Protein AF-A0A060Z233-F1 (afdb_monomer_lite)

Radius of gyration: 31.0 Å; chains: 1; bounding box: 79×37×88 Å

pLDDT: mean 82.6, std 14.32, range [40.59, 97.25]

Secondary structure (DSSP, 8-state):
-HHHHT-HHHHHHHHHHHHHHHHTT-GGGGGGGGHHHHHHSHHHHHHHHHHHHHHHHHT--GGGGGGGG--S-S-HHHHHHIIIIITTSTT-GGGGSPP-TT-TTHHHHHHHHHHHIIIIIIHHHHHHHHHHHHHHHHHHHHHHHHHHHHHHB-TTT--BHHHHTTSTTHHHHIIIIIS-HHHHHHHHHHHHHS-GGG--HHHHHHHHHHHTT--TTS--S--HHHHTHHHH-

Organism: Oncorhynchus mykiss (NCBI:txid8022)

Foldseek 3Di:
DVVLCPDPVSVVVVVVVVLVVVCVVPVVSVVVCVCVVCVVDPVSVLLVVLLVVCVVVVVVPCVVVVVVPDDPDDDVVVVCCQVPVQQPPLQGPCVVDPQLPPPPCSVVVVVVSVCRRVPPHVVVVVVSVVSSVVSVVVVVVVVVVVVCQVQAAAPQARDGPVVQVVDPCRVVCCDVPPVDPVVVVVLVVVLVPDDQVPADPVSVVVVVCVVVVHDVPTHYNDDPCRVCVVPPD

Structure (mmCIF, N/CA/C/O backbone):
data_AF-A0A060Z233-F1
#
_entry.id   AF-A0A060Z233-F1
#
loop_
_atom_site.group_PDB
_atom_site.id
_atom_site.type_symbol
_atom_site.label_atom_id
_atom_site.label_alt_id
_atom_site.label_comp_id
_atom_site.label_asym_id
_atom_site.label_entity_id
_atom_site.label_seq_id
_atom_site.pdbx_PDB_ins_code
_atom_site.Cartn_x
_atom_site.Cartn_y
_atom_site.Cartn_z
_atom_site.occupancy
_atom_site.B_iso_or_equiv
_atom_site.auth_seq_id
_atom_site.auth_comp_id
_atom_site.auth_asym_id
_atom_site.auth_atom_id
_atom_site.pdbx_PDB_model_num
ATOM 1 N N . MET A 1 1 ? 18.379 -14.281 21.264 1.00 66.62 1 MET A N 1
ATOM 2 C CA . MET A 1 1 ? 19.401 -14.039 20.217 1.00 66.62 1 MET A CA 1
ATOM 3 C C . MET A 1 1 ? 18.916 -14.412 18.820 1.00 66.62 1 MET A C 1
ATOM 5 O O . MET A 1 1 ? 18.980 -13.547 17.963 1.00 66.62 1 MET A O 1
ATOM 9 N N . GLY A 1 2 ? 18.375 -15.618 18.584 1.00 81.88 2 GLY A N 1
ATOM 10 C CA . GLY A 1 2 ? 17.893 -16.023 17.248 1.00 81.88 2 GLY A CA 1
ATOM 11 C C . GLY A 1 2 ? 16.847 -15.086 16.623 1.00 81.88 2 GLY A C 1
ATOM 12 O O . GLY A 1 2 ? 17.031 -14.666 15.493 1.00 81.88 2 GLY A O 1
ATOM 13 N N . VAL A 1 3 ? 15.825 -14.673 17.387 1.00 83.31 3 VAL A N 1
ATOM 14 C CA . VAL A 1 3 ? 14.755 -13.767 16.905 1.00 83.31 3 VAL A CA 1
ATOM 15 C C . VAL A 1 3 ? 15.283 -12.392 16.474 1.00 83.31 3 VAL A C 1
ATOM 17 O O . VAL A 1 3 ? 14.819 -11.827 15.492 1.00 83.31 3 VAL A O 1
ATOM 20 N N . VAL A 1 4 ? 16.288 -11.867 17.180 1.00 86.50 4 VAL A N 1
ATOM 21 C CA . VAL A 1 4 ? 16.882 -10.556 16.871 1.00 86.50 4 VAL A CA 1
ATOM 22 C C . VAL A 1 4 ? 17.733 -10.641 15.600 1.00 86.50 4 VAL A C 1
ATOM 24 O O . VAL A 1 4 ? 17.691 -9.746 14.770 1.00 86.50 4 VAL A O 1
ATOM 27 N N . LEU A 1 5 ? 18.449 -11.753 15.400 1.00 82.69 5 LEU A N 1
ATOM 28 C CA . LEU A 1 5 ? 19.268 -11.985 14.203 1.00 82.69 5 LEU A CA 1
ATOM 29 C C . LEU A 1 5 ? 18.450 -12.292 12.940 1.00 82.69 5 LEU A C 1
ATOM 31 O O . LEU A 1 5 ? 19.004 -12.260 11.847 1.00 82.69 5 LEU A O 1
ATOM 35 N N . THR A 1 6 ? 17.156 -12.582 13.070 1.00 87.81 6 THR A N 1
ATOM 36 C CA . THR A 1 6 ? 16.233 -12.733 11.935 1.00 87.81 6 THR A CA 1
ATOM 37 C C . THR A 1 6 ? 15.462 -11.455 11.605 1.00 87.81 6 THR A C 1
ATOM 39 O O . THR A 1 6 ? 14.736 -11.432 10.615 1.00 87.81 6 THR A O 1
ATOM 42 N N . ASP A 1 7 ? 15.586 -10.400 12.416 1.00 91.19 7 ASP A N 1
ATOM 43 C CA . ASP A 1 7 ? 14.905 -9.133 12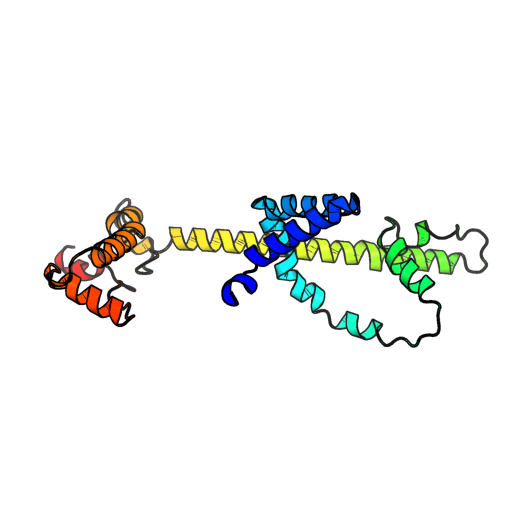.163 1.00 91.19 7 ASP A CA 1
ATOM 44 C C . ASP A 1 7 ? 15.621 -8.335 11.063 1.00 91.19 7 ASP A C 1
ATOM 46 O O . ASP A 1 7 ? 16.811 -8.032 11.157 1.00 91.19 7 ASP A O 1
ATOM 50 N N . ASN A 1 8 ? 14.886 -7.972 10.010 1.00 85.06 8 ASN A N 1
ATOM 51 C CA . ASN A 1 8 ? 15.446 -7.268 8.854 1.00 85.06 8 ASN A CA 1
ATOM 52 C C . ASN A 1 8 ? 15.994 -5.880 9.213 1.00 85.06 8 ASN A C 1
ATOM 54 O O . ASN A 1 8 ? 16.977 -5.441 8.616 1.00 85.06 8 ASN A O 1
ATOM 58 N N . SER A 1 9 ? 15.390 -5.194 10.188 1.00 86.56 9 SER A N 1
ATOM 59 C CA . SER A 1 9 ? 15.847 -3.871 10.627 1.00 86.56 9 SER A CA 1
ATOM 60 C C . SER A 1 9 ? 17.154 -3.999 11.402 1.00 86.56 9 SER A C 1
ATOM 62 O O . SER A 1 9 ? 18.094 -3.238 11.182 1.00 86.56 9 SER A O 1
ATOM 64 N N . PHE A 1 10 ? 17.252 -5.010 12.263 1.00 89.31 10 PHE A N 1
ATOM 65 C CA . PHE A 1 10 ? 18.479 -5.315 12.986 1.00 89.31 10 PHE A CA 1
ATOM 66 C C . PHE A 1 10 ? 19.614 -5.749 12.051 1.00 89.31 10 PHE A C 1
ATOM 68 O O . PHE A 1 10 ? 20.739 -5.269 12.182 1.00 89.31 10 PHE A O 1
ATOM 75 N N . LEU A 1 11 ? 19.325 -6.599 11.061 1.00 87.31 11 LEU A N 1
ATOM 76 C CA . LEU A 1 11 ? 20.294 -6.993 10.034 1.00 87.31 11 LEU A CA 1
ATOM 77 C C . LEU A 1 11 ? 20.768 -5.799 9.198 1.00 87.31 11 LEU A C 1
ATOM 79 O O . LEU A 1 11 ? 21.961 -5.695 8.910 1.00 87.31 11 LEU A O 1
ATOM 83 N N . TYR A 1 12 ? 19.867 -4.874 8.857 1.00 87.88 12 TYR A N 1
ATOM 84 C CA . TYR A 1 12 ? 20.222 -3.624 8.189 1.00 87.88 12 TYR A CA 1
ATOM 85 C C . TYR A 1 12 ? 21.177 -2.771 9.035 1.00 87.88 12 TYR A C 1
ATOM 87 O O . TYR A 1 12 ? 22.180 -2.281 8.522 1.00 87.88 12 TYR A O 1
ATOM 95 N N . LEU A 1 13 ? 20.924 -2.650 10.341 1.00 88.81 13 LEU A N 1
ATOM 96 C CA . LEU A 1 13 ? 21.799 -1.919 11.263 1.00 88.81 13 LEU A CA 1
ATOM 97 C C . LEU A 1 13 ? 23.171 -2.590 11.426 1.00 88.81 13 LEU A C 1
ATOM 99 O O . LEU A 1 13 ? 24.187 -1.897 11.451 1.00 88.81 13 LEU A O 1
ATOM 103 N N . ILE A 1 14 ? 23.228 -3.925 11.483 1.00 91.00 14 ILE A N 1
ATOM 104 C CA . ILE A 1 14 ? 24.498 -4.670 11.484 1.00 91.00 14 ILE A CA 1
ATOM 105 C C . ILE A 1 14 ? 25.272 -4.400 10.196 1.00 91.00 14 ILE A C 1
ATOM 107 O O . ILE A 1 14 ? 26.474 -4.131 10.241 1.00 91.00 14 ILE A O 1
ATOM 111 N N . TRP A 1 15 ? 24.597 -4.464 9.049 1.00 90.19 15 TRP A N 1
ATOM 112 C CA . TRP A 1 15 ? 25.196 -4.162 7.754 1.00 90.19 15 TRP A CA 1
ATOM 113 C C . TRP A 1 15 ? 25.745 -2.732 7.712 1.00 90.19 15 TRP A C 1
ATOM 115 O O . TRP A 1 15 ? 26.904 -2.534 7.352 1.00 90.19 15 TRP A O 1
ATOM 125 N N . TYR A 1 16 ? 24.953 -1.754 8.154 1.00 89.12 16 TYR A N 1
ATOM 126 C CA . TYR A 1 16 ? 25.339 -0.346 8.233 1.00 89.12 16 TYR A CA 1
ATOM 127 C C . TYR A 1 16 ? 26.582 -0.152 9.116 1.00 89.12 16 TYR A C 1
ATOM 129 O O . TYR A 1 16 ? 27.566 0.455 8.694 1.00 89.12 16 TYR A O 1
ATOM 137 N N . ALA A 1 17 ? 26.594 -0.747 10.313 1.00 91.19 17 ALA A N 1
ATOM 138 C CA . ALA A 1 17 ? 27.744 -0.699 11.214 1.00 91.19 17 ALA A CA 1
ATOM 139 C C . ALA A 1 17 ? 28.988 -1.363 10.600 1.00 91.19 17 ALA A C 1
ATOM 141 O O . ALA A 1 17 ? 30.099 -0.847 10.718 1.00 91.19 17 ALA A O 1
ATOM 142 N N . THR A 1 18 ? 28.805 -2.477 9.889 1.00 91.00 18 THR A N 1
ATOM 143 C CA . THR A 1 18 ? 29.894 -3.182 9.201 1.00 91.00 18 THR A CA 1
ATOM 144 C C . THR A 1 18 ? 30.489 -2.323 8.082 1.00 91.00 18 THR A C 1
ATOM 146 O O . THR A 1 18 ? 31.709 -2.191 8.001 1.00 91.00 18 THR A O 1
ATOM 149 N N . MET A 1 19 ? 29.654 -1.679 7.258 1.00 87.94 19 MET A N 1
ATOM 150 C CA . MET A 1 19 ? 30.096 -0.755 6.203 1.00 87.94 19 MET A CA 1
ATOM 151 C C . MET A 1 19 ? 30.818 0.474 6.772 1.00 87.94 19 MET A C 1
ATOM 153 O O . MET A 1 19 ? 31.798 0.930 6.186 1.00 87.94 19 MET A O 1
ATOM 157 N N . SER A 1 20 ? 30.402 0.973 7.939 1.00 90.81 20 SER A N 1
ATOM 158 C CA . SER A 1 20 ? 31.082 2.067 8.647 1.00 90.81 20 SER A CA 1
ATOM 159 C C . SER A 1 20 ? 32.473 1.666 9.153 1.00 90.81 20 SER A C 1
ATOM 161 O O . SER A 1 20 ? 33.432 2.417 8.978 1.00 90.81 20 SER A O 1
ATOM 163 N N . ILE A 1 21 ? 32.618 0.464 9.727 1.00 92.88 21 ILE A N 1
ATOM 164 C CA . ILE A 1 21 ? 33.921 -0.065 10.171 1.00 92.88 21 ILE A CA 1
ATOM 165 C C . ILE A 1 21 ? 34.841 -0.302 8.966 1.00 92.88 21 ILE A C 1
ATOM 167 O O . ILE A 1 21 ? 36.014 0.064 8.999 1.00 92.88 21 ILE A O 1
ATOM 171 N N . LEU A 1 22 ? 34.313 -0.861 7.874 1.00 88.88 22 LEU A N 1
ATOM 172 C CA . LEU A 1 22 ? 35.061 -1.058 6.629 1.00 88.88 22 LEU A CA 1
ATOM 173 C C . LEU A 1 22 ? 35.447 0.267 5.951 1.00 88.88 22 LEU A C 1
ATOM 175 O O . LEU A 1 22 ? 36.491 0.333 5.301 1.00 88.88 22 LEU A O 1
ATOM 179 N N . GLY A 1 23 ? 34.675 1.334 6.175 1.00 88.75 23 GLY A N 1
ATOM 180 C CA . GLY A 1 23 ? 34.987 2.702 5.758 1.00 88.75 23 GLY A CA 1
ATOM 181 C C . GLY A 1 23 ? 36.337 3.206 6.267 1.00 88.75 23 GLY A C 1
ATOM 182 O O . GLY A 1 23 ? 37.045 3.897 5.538 1.00 88.75 23 GLY A O 1
ATOM 183 N N . HIS A 1 24 ? 36.757 2.786 7.465 1.00 88.56 24 HIS A N 1
ATOM 184 C CA . HIS A 1 24 ? 38.083 3.125 7.993 1.00 88.56 24 HIS A CA 1
ATOM 185 C C . HIS A 1 24 ? 39.237 2.480 7.212 1.00 88.56 24 HIS A C 1
ATOM 187 O O . HIS A 1 24 ? 40.337 3.029 7.198 1.00 88.56 24 HIS A O 1
ATOM 193 N N . TYR A 1 25 ? 39.002 1.338 6.560 1.00 88.75 25 TYR A N 1
ATOM 194 C CA . TYR A 1 25 ? 39.996 0.679 5.708 1.00 88.75 25 TYR A CA 1
ATOM 195 C C . TYR A 1 25 ? 39.971 1.220 4.276 1.00 88.75 25 TYR A C 1
ATOM 197 O O . TYR A 1 25 ? 41.015 1.305 3.631 1.00 88.75 25 TYR A O 1
ATOM 205 N N . ASN A 1 26 ? 38.791 1.585 3.767 1.00 80.94 26 ASN A N 1
ATOM 206 C CA . ASN A 1 26 ? 38.638 2.214 2.462 1.00 80.94 26 ASN A CA 1
ATOM 207 C C . ASN A 1 26 ? 37.452 3.184 2.457 1.00 80.94 26 ASN A C 1
ATOM 209 O O . ASN A 1 26 ? 36.296 2.778 2.599 1.00 80.94 26 ASN A O 1
ATOM 213 N N . ASN A 1 27 ? 37.748 4.456 2.179 1.00 80.38 27 ASN A N 1
ATOM 214 C CA . ASN A 1 27 ? 36.768 5.539 2.144 1.00 80.38 27 ASN A CA 1
ATOM 215 C C . ASN A 1 27 ? 35.596 5.285 1.176 1.00 80.38 27 ASN A C 1
ATOM 217 O O . ASN A 1 27 ? 34.522 5.852 1.363 1.00 80.38 27 ASN A O 1
ATOM 221 N N . PHE A 1 28 ? 35.760 4.420 0.167 1.00 80.50 28 PHE A N 1
ATOM 222 C CA . PHE A 1 28 ? 34.685 4.033 -0.751 1.00 80.50 28 PHE A CA 1
ATOM 223 C C . PHE A 1 28 ? 33.474 3.416 -0.030 1.00 80.50 28 PHE A C 1
ATOM 225 O O . PHE A 1 28 ? 32.337 3.667 -0.424 1.00 80.50 28 PHE A O 1
ATOM 232 N N . PHE A 1 29 ? 33.678 2.672 1.064 1.00 81.44 29 PHE A N 1
ATOM 233 C CA . PHE A 1 29 ? 32.570 2.063 1.811 1.00 81.44 29 PHE A CA 1
ATOM 234 C C . PHE A 1 29 ? 31.690 3.093 2.529 1.00 81.44 29 PHE A C 1
ATOM 236 O O . PHE A 1 29 ? 30.529 2.802 2.816 1.00 81.44 29 PHE A O 1
ATOM 243 N N . PHE A 1 30 ? 32.164 4.330 2.734 1.00 79.69 30 PHE A N 1
ATOM 244 C CA . PHE A 1 30 ? 31.295 5.396 3.232 1.00 79.69 30 PHE A CA 1
ATOM 245 C C . PHE A 1 30 ? 30.194 5.768 2.231 1.00 79.69 30 PHE A C 1
ATOM 247 O O . PHE A 1 30 ? 29.089 6.089 2.664 1.00 79.69 30 PHE A O 1
ATOM 254 N N . ALA A 1 31 ? 30.433 5.628 0.921 1.00 80.12 31 ALA A N 1
ATOM 255 C CA . ALA A 1 31 ? 29.431 5.910 -0.108 1.00 80.12 31 ALA A CA 1
ATOM 256 C C . ALA A 1 31 ? 28.223 4.955 -0.052 1.00 80.12 31 ALA A C 1
ATOM 258 O O . ALA A 1 31 ? 27.127 5.343 -0.449 1.00 80.12 31 ALA A O 1
ATOM 259 N N . ALA A 1 32 ? 28.380 3.741 0.492 1.00 79.75 32 ALA A N 1
ATOM 260 C CA . ALA A 1 32 ? 27.275 2.791 0.651 1.00 79.75 32 ALA A CA 1
ATOM 261 C C . ALA A 1 32 ? 26.173 3.306 1.598 1.00 79.75 32 ALA A C 1
ATOM 263 O O . ALA A 1 32 ? 25.004 2.976 1.409 1.00 79.75 32 ALA A O 1
ATOM 264 N N . HIS A 1 33 ? 26.514 4.167 2.564 1.00 82.81 33 HIS A N 1
ATOM 265 C CA . HIS A 1 33 ? 25.540 4.766 3.484 1.00 82.81 33 HIS A CA 1
ATOM 266 C C . HIS A 1 33 ? 24.613 5.772 2.784 1.00 82.81 33 HIS A C 1
ATOM 268 O O . HIS A 1 33 ? 23.534 6.057 3.286 1.00 82.81 33 HIS A O 1
ATOM 274 N N . LEU A 1 34 ? 24.965 6.264 1.588 1.00 77.06 34 LEU A N 1
ATOM 275 C CA . LEU A 1 34 ? 24.077 7.129 0.800 1.00 77.06 34 LEU A CA 1
ATOM 276 C C . LEU A 1 34 ? 22.809 6.395 0.334 1.00 77.06 34 LEU A C 1
ATOM 278 O O . LEU A 1 34 ? 21.793 7.039 0.090 1.00 77.06 34 LEU A O 1
ATOM 282 N N . LEU A 1 35 ? 22.827 5.057 0.265 1.00 75.44 35 LEU A N 1
ATOM 283 C CA . LEU A 1 35 ? 21.631 4.250 -0.009 1.00 75.44 35 LEU A CA 1
ATOM 284 C C . LEU A 1 35 ? 20.591 4.339 1.122 1.00 75.44 35 LEU A C 1
ATOM 286 O O . LEU A 1 35 ? 19.411 4.099 0.879 1.00 75.44 35 LEU A O 1
ATOM 290 N N . ASP A 1 36 ? 20.993 4.749 2.328 1.00 77.00 36 ASP A N 1
ATOM 291 C CA . ASP A 1 36 ? 20.078 4.984 3.451 1.00 77.00 36 ASP A CA 1
ATOM 292 C C . ASP A 1 36 ? 19.130 6.158 3.172 1.00 77.00 36 ASP A C 1
ATOM 294 O O . ASP A 1 36 ? 17.956 6.119 3.533 1.00 77.00 36 ASP A O 1
ATOM 298 N N . ILE A 1 37 ? 19.586 7.155 2.402 1.00 69.81 37 ILE A N 1
ATOM 299 C CA . ILE A 1 37 ? 18.740 8.256 1.918 1.00 69.81 37 ILE A CA 1
ATOM 300 C C . ILE A 1 37 ? 17.570 7.690 1.096 1.00 69.81 37 ILE A C 1
ATOM 302 O O . ILE A 1 37 ? 16.442 8.166 1.214 1.00 69.81 37 ILE A O 1
ATOM 306 N N . ALA A 1 38 ? 17.791 6.622 0.322 1.00 67.00 38 ALA A N 1
ATOM 307 C CA . ALA A 1 38 ? 16.725 5.986 -0.448 1.00 67.00 38 ALA A CA 1
ATOM 308 C C . ALA A 1 38 ? 15.660 5.304 0.423 1.00 67.00 38 ALA A C 1
ATOM 310 O O . ALA A 1 38 ? 14.474 5.337 0.092 1.00 67.00 38 ALA A O 1
ATOM 311 N N . MET A 1 39 ? 16.066 4.736 1.559 1.00 68.06 39 MET A N 1
ATOM 312 C CA . MET A 1 39 ? 15.177 4.024 2.482 1.00 68.06 39 MET A CA 1
ATOM 313 C C . MET A 1 39 ? 14.535 4.945 3.534 1.00 68.06 39 MET A C 1
ATOM 315 O O . MET A 1 39 ? 13.447 4.636 4.036 1.00 68.06 39 MET A O 1
ATOM 319 N N . GLY A 1 40 ? 15.171 6.076 3.852 1.00 66.62 40 GLY A N 1
ATOM 320 C CA . GLY A 1 40 ? 14.731 7.047 4.856 1.00 66.62 40 GLY A CA 1
ATOM 321 C C . GLY A 1 40 ? 13.561 7.932 4.414 1.00 66.62 40 GLY A C 1
ATOM 322 O O . GLY A 1 40 ? 12.704 8.270 5.230 1.00 66.62 40 GLY A O 1
ATOM 323 N N . PHE A 1 41 ? 13.456 8.264 3.123 1.00 70.88 41 PHE A N 1
ATOM 324 C CA . PHE A 1 41 ? 12.354 9.086 2.611 1.00 70.88 41 PHE A CA 1
ATOM 325 C C . PHE A 1 41 ? 11.122 8.243 2.265 1.00 70.88 41 PHE A C 1
ATOM 327 O O . PHE A 1 41 ? 11.176 7.375 1.395 1.00 70.88 41 PHE A O 1
ATOM 334 N N . LYS A 1 42 ? 9.973 8.553 2.886 1.00 70.50 42 LYS A N 1
ATOM 335 C CA . LYS A 1 42 ? 8.692 7.855 2.649 1.00 70.50 42 LYS A CA 1
ATOM 336 C C . LYS A 1 42 ? 8.323 7.809 1.158 1.00 70.50 42 LYS A C 1
ATOM 338 O O . LYS A 1 42 ? 7.945 6.754 0.668 1.00 70.50 42 LYS A O 1
ATOM 343 N N . THR A 1 43 ? 8.508 8.913 0.430 1.00 65.81 43 THR A N 1
ATOM 344 C CA . THR A 1 43 ? 8.241 8.997 -1.018 1.00 65.81 43 THR A CA 1
ATOM 345 C C . THR A 1 43 ? 9.153 8.078 -1.832 1.00 65.81 43 THR A C 1
ATOM 347 O O . THR A 1 43 ? 8.683 7.353 -2.703 1.00 65.81 43 THR A O 1
ATOM 350 N N . LEU A 1 44 ? 10.455 8.067 -1.530 1.00 62.94 44 LEU A N 1
ATOM 351 C CA . LEU A 1 44 ? 11.443 7.266 -2.257 1.00 62.94 44 LEU A CA 1
ATOM 352 C C . LEU A 1 44 ? 11.307 5.769 -1.944 1.00 62.94 44 LEU A C 1
ATOM 354 O O . LEU A 1 44 ? 11.497 4.939 -2.827 1.00 62.94 44 LEU A O 1
ATOM 358 N N . ARG A 1 45 ? 10.853 5.427 -0.733 1.00 72.50 45 ARG A N 1
ATOM 359 C CA . ARG A 1 45 ? 10.475 4.061 -0.358 1.00 72.50 45 ARG A CA 1
ATOM 360 C C . ARG A 1 45 ? 9.287 3.548 -1.166 1.00 72.50 45 ARG A C 1
ATOM 362 O O . ARG A 1 45 ? 9.339 2.412 -1.615 1.00 72.50 45 ARG A O 1
ATOM 369 N N . THR A 1 46 ? 8.257 4.369 -1.382 1.00 67.88 46 THR A N 1
ATOM 370 C CA . THR A 1 46 ? 7.112 4.003 -2.235 1.00 67.88 46 THR A CA 1
ATOM 371 C C . THR A 1 46 ? 7.539 3.803 -3.693 1.00 67.88 46 THR A C 1
ATOM 373 O O . THR A 1 46 ? 7.079 2.880 -4.361 1.00 67.88 46 THR A O 1
ATOM 376 N N . ILE A 1 47 ? 8.468 4.636 -4.178 1.00 70.44 47 ILE A N 1
ATOM 377 C CA . ILE A 1 47 ? 9.083 4.483 -5.505 1.00 70.44 47 ILE A CA 1
ATOM 378 C C . ILE A 1 47 ? 9.868 3.174 -5.598 1.00 70.44 47 ILE A C 1
ATOM 380 O O . ILE A 1 47 ? 9.713 2.421 -6.550 1.00 70.44 47 ILE A O 1
ATOM 384 N N . LEU A 1 48 ? 10.689 2.860 -4.599 1.00 69.31 48 LEU A N 1
ATOM 385 C CA . LEU A 1 48 ? 11.454 1.620 -4.593 1.00 69.31 48 LEU A CA 1
ATOM 386 C C . LEU A 1 48 ? 10.537 0.395 -4.452 1.00 69.31 48 LEU A C 1
ATOM 388 O O . LEU A 1 48 ? 10.759 -0.614 -5.121 1.00 69.31 48 LEU A O 1
ATOM 392 N N . SER A 1 49 ? 9.478 0.485 -3.637 1.00 66.88 49 SER A N 1
ATOM 393 C CA . SER A 1 49 ? 8.525 -0.610 -3.453 1.00 66.88 49 SER A CA 1
ATOM 394 C C . SER A 1 49 ? 7.780 -0.938 -4.742 1.00 66.88 49 SER A C 1
ATOM 396 O O . SER A 1 49 ? 7.614 -2.120 -5.032 1.00 66.88 49 SER A O 1
ATOM 398 N N . SER A 1 50 ? 7.419 0.070 -5.547 1.00 65.56 50 SER A N 1
ATOM 399 C CA . SER A 1 50 ? 6.752 -0.128 -6.841 1.00 65.56 50 SER A CA 1
ATOM 400 C C . SER A 1 50 ? 7.629 -0.933 -7.812 1.00 65.56 50 SER A C 1
ATOM 402 O O . SER A 1 50 ? 7.188 -1.936 -8.374 1.00 65.56 50 SER A O 1
ATOM 404 N N . VAL A 1 51 ? 8.924 -0.602 -7.900 1.00 64.62 51 VAL A N 1
ATOM 405 C CA . VAL A 1 51 ? 9.896 -1.352 -8.716 1.00 64.62 51 VAL A CA 1
ATOM 406 C C . VAL A 1 51 ? 10.118 -2.769 -8.172 1.00 64.62 51 VAL A C 1
ATOM 408 O O . VAL A 1 51 ? 10.262 -3.718 -8.943 1.00 64.62 51 VAL A O 1
ATOM 411 N N . THR A 1 52 ? 10.127 -2.955 -6.848 1.00 68.38 52 THR A N 1
ATOM 412 C CA . THR A 1 52 ? 10.313 -4.290 -6.247 1.00 68.38 52 THR A CA 1
ATOM 413 C C . THR A 1 52 ? 9.074 -5.190 -6.321 1.00 68.38 52 THR A C 1
ATOM 415 O O . THR A 1 52 ? 9.244 -6.408 -6.397 1.00 68.38 52 THR A O 1
ATOM 418 N N . HIS A 1 53 ? 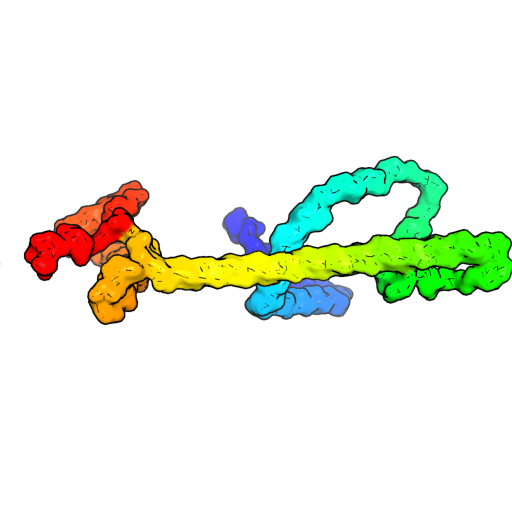7.859 -4.624 -6.357 1.00 62.72 53 HIS A N 1
ATOM 419 C CA . HIS A 1 53 ? 6.599 -5.362 -6.521 1.00 62.72 53 HIS A CA 1
ATOM 420 C C . HIS A 1 53 ? 6.566 -6.068 -7.885 1.00 62.72 53 HIS A C 1
ATOM 422 O O . HIS A 1 53 ? 6.436 -7.293 -7.958 1.00 62.72 53 HIS A O 1
ATOM 428 N N . ASN A 1 54 ? 6.882 -5.322 -8.950 1.00 55.16 54 ASN A N 1
ATOM 429 C CA . ASN A 1 54 ? 6.970 -5.844 -10.319 1.00 55.16 54 ASN A CA 1
ATOM 430 C C . ASN A 1 54 ? 8.323 -6.515 -10.626 1.00 55.16 54 ASN A C 1
ATOM 432 O O . ASN A 1 54 ? 8.471 -7.239 -11.613 1.00 55.16 54 ASN A O 1
ATOM 436 N N . GLY A 1 55 ? 9.315 -6.374 -9.741 1.00 52.41 55 GLY A N 1
ATOM 437 C CA . GLY A 1 55 ? 10.629 -7.010 -9.865 1.00 52.41 55 GLY A CA 1
ATOM 438 C C . GLY A 1 55 ? 10.573 -8.542 -9.953 1.00 52.41 55 GLY A C 1
ATOM 439 O O . GLY A 1 55 ? 11.457 -9.157 -10.553 1.00 52.41 55 GLY A O 1
ATOM 440 N N . LYS A 1 56 ? 9.520 -9.185 -9.421 1.00 53.16 56 LYS A N 1
ATOM 441 C CA . LYS A 1 56 ? 9.283 -10.630 -9.603 1.00 53.16 56 LYS A CA 1
ATOM 442 C C . LYS A 1 56 ? 8.825 -10.991 -11.022 1.00 53.16 56 LYS A C 1
ATOM 444 O O . LYS A 1 56 ? 9.216 -12.052 -11.496 1.00 53.16 56 LYS A O 1
ATOM 449 N N . GLN A 1 57 ? 8.082 -10.124 -11.716 1.00 48.22 57 GLN A N 1
ATOM 450 C CA . GLN A 1 57 ? 7.762 -10.280 -13.145 1.00 48.22 57 GLN A CA 1
ATOM 451 C C . GLN A 1 57 ? 8.987 -9.999 -14.024 1.00 48.22 57 GLN A C 1
ATOM 453 O O . GLN A 1 57 ? 9.272 -10.780 -14.929 1.00 48.22 57 GLN A O 1
ATOM 458 N N . ALA A 1 58 ? 9.791 -8.982 -13.691 1.00 46.16 58 ALA A N 1
ATOM 459 C CA . ALA A 1 58 ? 11.065 -8.718 -14.371 1.00 46.16 58 ALA A CA 1
ATOM 460 C C . ALA A 1 58 ? 12.070 -9.881 -14.215 1.00 46.16 58 ALA A C 1
ATOM 462 O O . ALA A 1 58 ? 12.816 -10.199 -15.139 1.00 46.16 58 ALA A O 1
ATOM 463 N N . ARG A 1 59 ? 12.053 -10.573 -13.065 1.00 45.91 59 ARG A N 1
ATOM 464 C CA . ARG A 1 59 ? 12.818 -11.811 -12.816 1.00 45.91 59 ARG A CA 1
ATOM 465 C C . ARG A 1 59 ? 12.135 -13.070 -13.388 1.00 45.91 59 ARG A C 1
ATOM 467 O O . ARG A 1 59 ? 12.770 -14.117 -13.483 1.00 45.91 59 ARG A O 1
ATOM 474 N N . GLY A 1 60 ? 10.854 -12.972 -13.742 1.00 40.59 60 GLY A N 1
ATOM 475 C CA . GLY A 1 60 ? 9.964 -14.066 -14.138 1.00 40.59 60 GLY A CA 1
ATOM 476 C C . GLY A 1 60 ? 9.834 -14.290 -15.644 1.00 40.59 60 GLY A C 1
ATOM 477 O O . GLY A 1 60 ? 9.142 -15.222 -16.051 1.00 40.59 60 GLY A O 1
ATOM 478 N N . ASN A 1 61 ? 10.518 -13.512 -16.485 1.00 42.91 61 ASN A N 1
ATOM 479 C CA . ASN A 1 61 ? 10.641 -13.857 -17.897 1.00 42.91 61 ASN A CA 1
ATOM 480 C C . ASN A 1 61 ? 11.647 -15.009 -18.055 1.00 42.91 61 ASN A C 1
ATOM 482 O O . ASN A 1 61 ? 12.862 -14.824 -18.140 1.00 42.91 61 ASN A O 1
ATOM 486 N N . ASN A 1 62 ? 11.119 -16.235 -18.123 1.00 46.56 62 ASN A N 1
ATOM 487 C CA . ASN A 1 62 ? 11.867 -17.453 -18.457 1.00 46.56 62 ASN A CA 1
ATOM 488 C C . ASN A 1 62 ? 12.532 -17.406 -19.853 1.00 46.56 62 ASN A C 1
ATOM 490 O O . ASN A 1 62 ? 13.268 -18.324 -20.207 1.00 46.56 62 ASN A O 1
ATOM 494 N N . THR A 1 63 ? 12.363 -16.330 -20.621 1.00 46.56 63 THR A N 1
ATOM 495 C CA . THR A 1 63 ? 13.146 -16.033 -21.828 1.00 46.56 63 THR A CA 1
ATOM 496 C C . THR A 1 63 ? 14.617 -15.714 -21.533 1.00 46.56 63 THR A C 1
ATOM 498 O O . THR A 1 63 ? 15.464 -15.970 -22.384 1.00 46.56 63 THR A O 1
ATOM 501 N N . ALA A 1 64 ? 14.976 -15.280 -20.317 1.00 46.09 64 ALA A N 1
ATOM 502 C CA . ALA A 1 64 ? 16.379 -15.058 -19.941 1.00 46.09 64 ALA A CA 1
ATOM 503 C C . ALA A 1 64 ? 17.156 -16.358 -19.630 1.00 46.09 64 ALA A C 1
ATOM 505 O O . ALA A 1 64 ? 18.386 -16.356 -19.610 1.00 46.09 64 ALA A O 1
A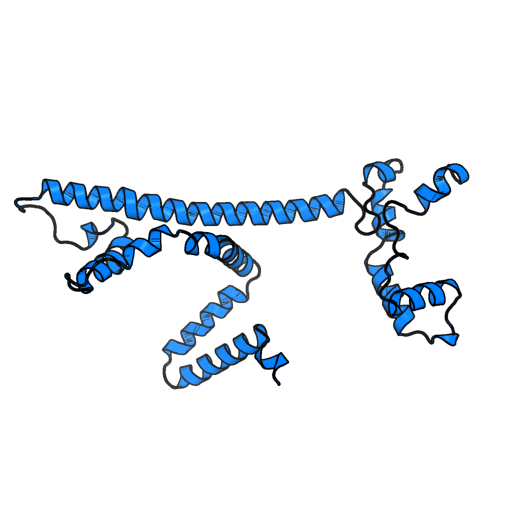TOM 506 N N . ARG A 1 65 ? 16.468 -17.493 -19.422 1.00 43.75 65 ARG A N 1
ATOM 507 C CA . ARG A 1 65 ? 17.122 -18.790 -19.155 1.00 43.75 65 ARG A CA 1
ATOM 508 C C . ARG A 1 65 ? 17.673 -19.476 -20.404 1.00 43.75 65 ARG A C 1
ATOM 510 O O . ARG A 1 65 ? 18.557 -20.316 -20.267 1.00 43.75 65 ARG A O 1
ATOM 517 N N . HIS A 1 66 ? 17.232 -19.096 -21.604 1.00 42.62 66 HIS A N 1
ATOM 518 C CA . HIS A 1 66 ? 17.802 -19.646 -22.837 1.00 42.62 66 HIS A CA 1
ATOM 519 C C . HIS A 1 66 ? 19.164 -19.038 -23.210 1.00 42.62 66 HIS A C 1
ATOM 521 O O . HIS A 1 66 ? 19.943 -19.687 -23.907 1.00 42.62 66 HIS A O 1
ATOM 527 N N . LEU A 1 67 ? 19.510 -17.860 -22.676 1.00 47.16 67 LEU A N 1
ATOM 528 C CA . LEU A 1 67 ? 20.805 -17.208 -22.919 1.00 47.16 67 LEU A CA 1
ATOM 529 C C . LEU A 1 67 ? 21.976 -17.840 -22.143 1.00 47.16 67 LEU A C 1
ATOM 531 O O . LEU A 1 67 ? 23.129 -17.589 -22.473 1.00 47.16 67 LEU A O 1
ATOM 535 N N . LEU A 1 68 ? 21.707 -18.702 -21.156 1.00 45.19 68 LEU A N 1
ATOM 536 C CA . LEU A 1 68 ? 22.736 -19.431 -20.397 1.00 45.19 68 LEU A CA 1
ATOM 537 C C . LEU A 1 68 ? 23.137 -20.781 -21.021 1.00 45.19 68 LEU A C 1
ATOM 539 O O . LEU A 1 68 ? 23.916 -21.517 -20.424 1.00 45.19 68 LEU A O 1
ATOM 543 N N . SER A 1 69 ? 22.624 -21.112 -22.213 1.00 42.59 69 SER A N 1
ATOM 544 C CA . SER A 1 69 ? 22.915 -22.380 -22.908 1.00 42.59 69 SER A CA 1
ATOM 545 C C . SER A 1 69 ? 23.850 -22.250 -24.119 1.00 42.59 69 SER A C 1
ATOM 547 O O . SER A 1 69 ? 24.016 -23.209 -24.871 1.00 42.59 69 SER A O 1
ATOM 549 N N . VAL A 1 70 ? 24.484 -21.090 -24.321 1.00 50.31 70 VAL A N 1
ATOM 550 C CA . VAL A 1 70 ? 25.404 -20.886 -25.451 1.00 50.31 70 VAL A CA 1
ATOM 551 C C . VAL A 1 70 ? 26.796 -21.447 -25.098 1.00 50.31 70 VAL A C 1
ATOM 553 O O . VAL A 1 70 ? 27.354 -21.062 -24.069 1.00 50.31 70 VAL A O 1
ATOM 556 N N . PRO A 1 71 ? 27.369 -22.365 -25.902 1.00 44.41 71 PRO A N 1
ATOM 557 C CA . PRO A 1 71 ? 28.670 -22.978 -25.626 1.00 44.41 71 PRO A CA 1
ATOM 558 C C . PRO A 1 71 ? 29.818 -21.945 -25.626 1.00 44.41 71 PRO A C 1
ATOM 560 O O . PRO A 1 71 ? 29.738 -20.931 -26.326 1.00 44.41 71 PRO A O 1
ATOM 563 N N . PRO A 1 72 ? 30.916 -22.191 -24.881 1.00 51.34 72 PRO A N 1
ATOM 564 C CA . PRO A 1 72 ? 31.993 -21.227 -24.676 1.00 51.34 72 PRO A CA 1
ATOM 565 C C . PRO A 1 72 ? 32.934 -21.227 -25.886 1.00 51.34 72 PRO A C 1
ATOM 567 O O . PRO A 1 72 ? 33.970 -21.886 -25.868 1.00 51.34 72 PRO A O 1
ATOM 570 N N . VAL A 1 73 ? 32.564 -20.542 -26.969 1.00 50.75 73 VAL A N 1
ATOM 571 C CA . VAL A 1 73 ? 33.413 -20.474 -28.181 1.00 50.75 73 VAL A CA 1
ATOM 572 C C . VAL A 1 73 ? 33.713 -19.038 -28.636 1.00 50.75 73 VAL A C 1
ATOM 574 O O . VAL A 1 73 ? 34.436 -18.838 -29.602 1.00 50.75 73 VAL A O 1
ATOM 577 N N . TYR A 1 74 ? 33.290 -18.014 -27.889 1.00 52.56 74 TYR A N 1
ATOM 578 C CA . TYR A 1 74 ? 33.738 -16.633 -28.109 1.00 52.56 74 TYR A CA 1
ATOM 579 C C . TYR A 1 74 ? 34.225 -16.006 -26.799 1.00 52.56 74 TYR A C 1
ATOM 581 O O . TYR A 1 74 ? 33.678 -16.327 -25.740 1.00 52.56 74 TYR A O 1
ATOM 589 N N . PRO A 1 75 ? 35.257 -15.141 -26.837 1.00 55.03 75 PRO A N 1
ATOM 590 C CA . PRO A 1 75 ? 35.786 -14.500 -25.641 1.00 55.03 75 PRO A CA 1
ATOM 591 C C . PRO A 1 75 ? 34.638 -13.785 -24.896 1.00 55.03 75 PRO A C 1
ATOM 593 O O . PRO A 1 75 ? 33.955 -12.963 -25.520 1.00 55.03 75 PRO A O 1
ATOM 596 N N . PRO A 1 76 ? 34.391 -14.060 -23.592 1.00 63.09 76 PRO A N 1
ATOM 597 C CA . PRO A 1 76 ? 33.328 -13.412 -22.804 1.00 63.09 76 PRO A CA 1
ATOM 598 C C . PRO A 1 76 ? 33.394 -11.877 -22.843 1.00 63.09 76 PRO A C 1
ATOM 600 O O . PRO A 1 76 ? 32.414 -11.203 -22.544 1.00 63.09 76 PRO A O 1
ATOM 603 N N . GLN A 1 77 ? 34.532 -11.331 -23.263 1.00 62.44 77 GLN A N 1
ATOM 604 C CA . GLN A 1 77 ? 34.798 -9.925 -23.509 1.00 62.44 77 GLN A CA 1
ATOM 605 C C . GLN A 1 77 ? 33.818 -9.294 -24.508 1.00 62.44 77 GLN A C 1
ATOM 607 O O . GLN A 1 77 ? 33.348 -8.196 -24.246 1.00 62.44 77 GLN A O 1
ATOM 612 N N . CYS A 1 78 ? 33.458 -9.968 -25.607 1.00 68.81 78 CYS A N 1
ATOM 613 C CA . CYS A 1 78 ? 32.555 -9.384 -26.609 1.00 68.81 78 CYS A CA 1
ATOM 614 C C . CYS A 1 78 ? 31.109 -9.310 -26.093 1.00 68.81 78 CYS A C 1
ATOM 616 O O . CYS A 1 78 ? 30.460 -8.271 -26.191 1.00 68.81 78 CYS A O 1
ATOM 618 N N . TYR A 1 79 ? 30.618 -10.381 -25.464 1.00 75.12 79 TYR A N 1
ATOM 619 C CA . TYR A 1 79 ? 29.290 -10.391 -24.844 1.00 75.12 79 TYR A CA 1
ATOM 620 C C . TYR A 1 79 ? 29.191 -9.370 -23.701 1.00 75.12 79 TYR A C 1
ATOM 622 O O . TYR A 1 79 ? 28.230 -8.604 -23.621 1.00 75.12 79 TYR A O 1
ATOM 630 N N . LEU A 1 80 ? 30.220 -9.309 -22.849 1.00 75.00 80 LEU A N 1
ATOM 631 C CA . LEU A 1 80 ? 30.296 -8.333 -21.768 1.00 75.00 80 LEU A CA 1
ATOM 632 C C . LEU A 1 80 ? 30.358 -6.899 -22.306 1.00 75.00 80 LEU A C 1
ATOM 634 O O . LEU A 1 80 ? 29.716 -6.023 -21.738 1.00 75.00 80 LEU A O 1
ATOM 638 N N . PHE A 1 81 ? 31.069 -6.666 -23.412 1.00 75.62 81 PHE A N 1
ATOM 639 C CA . PHE A 1 81 ? 31.127 -5.369 -24.084 1.00 75.62 81 PHE A CA 1
ATOM 640 C C . PHE A 1 81 ? 29.747 -4.921 -24.590 1.00 75.62 81 PHE A C 1
ATOM 642 O O . PHE A 1 81 ? 29.338 -3.797 -24.312 1.00 75.62 81 PHE A O 1
ATOM 649 N N . HIS A 1 82 ? 28.970 -5.810 -25.219 1.00 76.25 82 HIS A N 1
ATOM 650 C CA . HIS A 1 82 ? 27.612 -5.480 -25.674 1.00 76.25 82 HIS A CA 1
ATOM 651 C C . HIS A 1 82 ? 26.658 -5.163 -24.515 1.00 76.25 82 HIS A C 1
ATOM 653 O O . HIS A 1 82 ? 25.844 -4.247 -24.614 1.00 76.25 82 HIS A O 1
ATOM 659 N N . LEU A 1 83 ? 26.773 -5.887 -23.398 1.00 76.94 83 LEU A N 1
ATOM 660 C CA . LEU A 1 83 ? 25.943 -5.654 -22.216 1.00 76.94 83 LEU A CA 1
ATOM 661 C C . LEU A 1 83 ? 26.347 -4.378 -21.458 1.00 76.94 83 LEU A C 1
ATOM 663 O O . LEU A 1 83 ? 25.491 -3.652 -20.962 1.00 76.94 83 LEU A O 1
ATOM 667 N N . TYR A 1 84 ? 27.650 -4.122 -21.329 1.00 75.44 84 TYR A N 1
ATOM 668 C CA . TYR A 1 84 ? 28.186 -3.035 -20.510 1.00 75.44 84 TYR A CA 1
ATOM 669 C C . TYR A 1 84 ? 28.231 -1.700 -21.252 1.00 75.44 84 TYR A C 1
ATOM 671 O O . TYR A 1 84 ? 27.771 -0.699 -20.705 1.00 75.44 84 TYR A O 1
ATOM 679 N N . ALA A 1 85 ? 28.805 -1.687 -22.458 1.00 79.06 85 ALA A N 1
ATOM 680 C CA . ALA A 1 85 ? 28.964 -0.491 -23.277 1.00 79.06 85 ALA A CA 1
ATOM 681 C C . ALA A 1 85 ? 27.740 -0.304 -24.182 1.00 79.06 85 ALA A C 1
ATOM 683 O O . ALA A 1 85 ? 27.110 0.746 -24.141 1.00 79.06 85 ALA A O 1
ATOM 684 N N . GLY A 1 86 ? 27.307 -1.364 -24.874 1.00 80.62 86 GLY A N 1
ATOM 685 C CA . GLY A 1 86 ? 26.199 -1.289 -25.834 1.00 80.62 86 GLY A CA 1
ATOM 686 C C . GLY A 1 86 ? 24.857 -0.838 -25.249 1.00 80.62 86 GLY A C 1
ATOM 687 O O . GLY A 1 86 ? 24.204 0.009 -25.841 1.00 80.62 86 GLY A O 1
ATOM 688 N N . VAL A 1 87 ? 24.437 -1.364 -24.090 1.00 82.88 87 VAL A N 1
ATOM 689 C CA . VAL A 1 87 ? 23.152 -0.977 -23.456 1.00 82.88 87 VAL A CA 1
ATOM 690 C C . VAL A 1 87 ? 23.246 0.357 -22.702 1.00 82.88 87 VAL A C 1
ATOM 692 O O . VAL A 1 87 ? 22.234 1.012 -22.465 1.00 82.88 87 VAL A O 1
ATOM 695 N N . ARG A 1 88 ? 24.453 0.762 -22.288 1.00 81.69 88 ARG A N 1
ATOM 696 C CA . ARG A 1 88 ? 24.675 2.008 -21.538 1.00 81.69 88 ARG A CA 1
ATOM 697 C C . ARG A 1 88 ? 24.843 3.215 -22.454 1.00 81.69 88 ARG A C 1
ATOM 699 O O . ARG A 1 88 ? 24.461 4.315 -22.058 1.00 81.69 88 ARG A O 1
ATOM 706 N N . ALA A 1 89 ? 25.440 3.017 -23.624 1.00 82.25 89 ALA A N 1
ATOM 707 C CA . ALA A 1 89 ? 25.571 4.046 -24.638 1.00 82.25 89 ALA A CA 1
ATOM 708 C C . ALA A 1 89 ? 24.177 4.468 -25.127 1.00 82.25 89 ALA A C 1
ATOM 710 O O . ALA A 1 89 ? 23.324 3.631 -25.425 1.00 82.25 89 ALA A O 1
ATOM 711 N N . GLY A 1 90 ? 23.931 5.780 -25.166 1.00 78.56 90 GLY A N 1
ATOM 712 C CA . GLY A 1 90 ? 22.612 6.338 -25.472 1.00 78.56 90 GLY A CA 1
ATOM 713 C C . GLY A 1 90 ? 22.117 6.016 -26.887 1.00 78.56 90 GLY A C 1
ATOM 714 O O . GLY A 1 90 ? 20.909 5.879 -27.071 1.00 78.56 90 GLY A O 1
ATOM 715 N N . GLY A 1 91 ? 23.022 5.863 -27.861 1.00 83.88 91 GLY A N 1
ATOM 716 C CA . GLY A 1 91 ? 22.743 5.476 -29.248 1.00 83.88 91 GLY A CA 1
ATOM 717 C C . GLY A 1 91 ? 22.913 3.982 -29.546 1.00 83.88 91 GLY A C 1
ATOM 718 O O . GLY A 1 91 ? 22.728 3.556 -30.684 1.00 83.88 91 GLY A O 1
ATOM 719 N N . GLY A 1 92 ? 23.195 3.152 -28.537 1.00 85.88 92 GLY A N 1
ATOM 720 C CA . GLY A 1 92 ? 23.443 1.721 -28.707 1.00 85.88 92 GLY A CA 1
ATOM 721 C C . GLY A 1 92 ? 24.905 1.395 -29.023 1.00 85.88 92 GLY A C 1
ATOM 722 O O . GLY A 1 92 ? 25.805 2.192 -28.788 1.00 85.88 92 GLY A O 1
ATOM 723 N N . ILE A 1 93 ? 25.161 0.190 -29.539 1.00 83.75 93 ILE A N 1
ATOM 724 C CA . ILE A 1 93 ? 26.529 -0.323 -29.724 1.00 83.75 93 ILE A CA 1
ATOM 725 C C . ILE A 1 93 ? 27.354 0.475 -30.749 1.00 83.75 93 ILE A C 1
ATOM 727 O O . ILE A 1 93 ? 28.572 0.543 -30.606 1.00 83.75 93 ILE A O 1
ATOM 731 N N . GLY A 1 94 ? 26.702 1.098 -31.737 1.00 82.62 94 GLY A N 1
ATOM 732 C CA . GLY A 1 94 ? 27.362 1.884 -32.784 1.00 82.62 94 GLY A CA 1
ATOM 733 C C . GLY A 1 94 ? 28.137 3.097 -32.259 1.00 82.62 94 GLY A C 1
ATOM 734 O O . GLY A 1 94 ? 29.132 3.462 -32.866 1.00 82.62 94 GLY A O 1
ATOM 735 N N . ASP A 1 95 ? 27.754 3.658 -31.104 1.00 82.69 95 ASP A N 1
ATOM 736 C CA . ASP A 1 95 ? 28.450 4.801 -30.484 1.00 82.69 95 ASP A CA 1
ATOM 737 C C . ASP A 1 95 ? 29.851 4.441 -29.952 1.00 82.69 95 ASP A C 1
ATOM 739 O O . ASP A 1 95 ? 30.690 5.316 -29.759 1.00 82.69 95 ASP A O 1
ATOM 743 N N . GLU A 1 96 ? 30.095 3.159 -29.671 1.00 82.19 96 GLU A N 1
ATOM 744 C CA . GLU A 1 96 ? 31.337 2.662 -29.054 1.00 82.19 96 GLU A CA 1
ATOM 745 C C . GLU A 1 96 ? 32.225 1.899 -30.045 1.00 82.19 96 GLU A C 1
ATOM 747 O O . GLU A 1 96 ? 33.309 1.423 -29.701 1.00 82.19 96 GLU A O 1
ATOM 752 N N . LEU A 1 97 ? 31.746 1.730 -31.273 1.00 79.50 97 LEU A N 1
ATOM 753 C CA . LEU A 1 97 ? 32.451 1.056 -32.350 1.00 79.50 97 LEU A CA 1
ATOM 754 C C . LEU A 1 97 ? 33.034 2.095 -33.309 1.00 79.50 97 LEU A C 1
ATOM 756 O O . LEU A 1 97 ? 32.567 3.225 -33.385 1.00 79.50 97 LEU A O 1
ATOM 760 N N . GLU A 1 98 ? 34.073 1.708 -34.047 1.00 77.38 98 GLU A N 1
ATOM 761 C CA . GLU A 1 98 ? 34.634 2.566 -35.093 1.00 77.38 98 GLU A CA 1
ATOM 762 C C . GLU A 1 98 ? 33.613 2.810 -36.214 1.00 77.38 98 GLU A C 1
ATOM 764 O O . GLU A 1 98 ? 32.782 1.943 -36.512 1.00 77.38 98 GLU A O 1
ATOM 769 N N . ASP A 1 99 ? 33.709 3.986 -36.842 1.00 79.62 99 ASP A N 1
ATOM 770 C CA . ASP A 1 99 ? 32.815 4.393 -37.923 1.00 79.62 99 ASP A CA 1
ATOM 771 C C . ASP A 1 99 ? 32.811 3.352 -39.061 1.00 79.62 99 ASP A C 1
ATOM 773 O O . ASP A 1 99 ? 33.876 2.928 -39.519 1.00 79.62 99 ASP A O 1
ATOM 777 N N . PRO A 1 100 ? 31.634 2.968 -39.592 1.00 75.75 100 PRO A N 1
ATOM 778 C CA . PRO A 1 100 ? 31.515 1.922 -40.612 1.00 75.75 100 PRO A CA 1
ATOM 779 C C . PRO A 1 100 ? 31.997 2.347 -42.011 1.00 75.75 100 PRO A C 1
ATOM 781 O O . PRO A 1 100 ? 31.955 1.548 -42.948 1.00 75.75 100 PRO A O 1
ATOM 784 N N . ALA A 1 101 ? 32.423 3.603 -42.177 1.00 78.69 101 ALA A N 1
ATOM 785 C CA . ALA A 1 101 ? 32.791 4.179 -43.462 1.00 78.69 101 ALA A CA 1
ATOM 786 C C . ALA A 1 101 ? 34.045 3.502 -44.042 1.00 78.69 101 ALA A C 1
ATOM 788 O O . ALA A 1 101 ? 35.147 3.636 -43.510 1.00 78.69 101 ALA A O 1
ATOM 789 N N . GLY A 1 102 ? 33.886 2.816 -45.178 1.00 75.50 102 GLY A N 1
ATOM 790 C CA . GLY A 1 102 ? 34.986 2.132 -45.866 1.00 75.50 102 GLY A CA 1
ATOM 791 C C . GLY A 1 102 ? 35.127 0.636 -45.560 1.00 75.50 102 GLY A C 1
ATOM 792 O O . GLY A 1 102 ? 36.068 0.013 -46.057 1.00 75.50 102 GLY A O 1
ATOM 793 N N . ASP A 1 103 ? 34.199 0.040 -44.804 1.00 78.88 103 ASP A N 1
ATOM 794 C CA . ASP A 1 103 ? 34.113 -1.414 -44.619 1.00 78.88 103 ASP A CA 1
ATOM 795 C C . ASP A 1 103 ? 33.400 -2.077 -45.824 1.00 78.88 103 ASP A C 1
ATOM 797 O O . ASP A 1 103 ? 32.330 -1.618 -46.239 1.00 78.88 103 ASP A O 1
ATOM 801 N N . PRO A 1 104 ? 33.917 -3.193 -46.382 1.00 81.94 104 PRO A N 1
ATOM 802 C CA . PRO A 1 104 ? 33.183 -4.044 -47.326 1.00 81.94 104 PRO A CA 1
ATOM 803 C C . PRO A 1 104 ? 31.736 -4.395 -46.921 1.00 81.94 104 PRO A C 1
ATOM 805 O O . PRO A 1 104 ? 30.915 -4.694 -47.791 1.00 81.94 104 PRO A O 1
ATOM 808 N N . TYR A 1 105 ? 31.417 -4.370 -45.624 1.00 84.00 105 TYR A N 1
ATOM 809 C CA . TYR A 1 105 ? 30.104 -4.678 -45.055 1.00 84.00 105 TYR A CA 1
ATOM 810 C C . TYR A 1 105 ? 29.374 -3.462 -44.457 1.00 84.00 105 TYR A C 1
ATOM 812 O O . TYR A 1 105 ? 28.452 -3.648 -43.661 1.00 84.00 105 TYR A O 1
ATOM 820 N N . GLU A 1 106 ? 29.720 -2.235 -44.858 1.00 83.44 106 GLU A N 1
ATOM 821 C CA . GLU A 1 106 ? 29.158 -0.970 -44.344 1.00 83.44 106 GLU A CA 1
ATOM 822 C C . GLU A 1 106 ? 27.623 -0.994 -44.193 1.00 83.44 106 GLU A C 1
ATOM 824 O O . GLU A 1 106 ? 27.083 -0.698 -43.126 1.00 83.44 106 GLU A O 1
ATOM 829 N N . LEU A 1 107 ? 26.900 -1.443 -45.224 1.00 86.12 107 LEU A N 1
ATOM 830 C CA . LEU A 1 107 ? 25.435 -1.505 -45.195 1.00 86.12 107 LEU A CA 1
ATOM 831 C C . LEU A 1 107 ? 24.896 -2.499 -44.151 1.00 86.12 107 LEU A C 1
ATOM 833 O O . LEU A 1 107 ? 23.899 -2.223 -43.485 1.00 86.12 107 LEU A O 1
ATOM 837 N N . TRP A 1 108 ? 25.555 -3.647 -43.979 1.00 84.19 108 TRP A N 1
ATOM 838 C CA . TRP A 1 108 ? 25.170 -4.632 -42.965 1.00 84.19 108 TRP A CA 1
ATOM 839 C C . TRP A 1 108 ? 25.454 -4.130 -41.551 1.00 84.19 108 TRP A C 1
ATOM 841 O O . TRP A 1 108 ? 24.669 -4.402 -40.642 1.00 84.19 108 TRP A O 1
ATOM 851 N N . ARG A 1 109 ? 26.533 -3.362 -41.374 1.00 83.38 109 ARG A N 1
ATOM 852 C CA . ARG A 1 109 ? 26.887 -2.742 -40.097 1.00 83.38 109 ARG A CA 1
ATOM 853 C C . ARG A 1 109 ? 25.878 -1.675 -39.678 1.00 83.38 109 ARG A C 1
ATOM 855 O O . ARG A 1 109 ? 25.360 -1.747 -38.570 1.00 83.38 109 ARG A O 1
ATOM 862 N N . ILE A 1 110 ? 25.499 -0.783 -40.592 1.00 86.94 110 ILE A N 1
ATOM 863 C CA . ILE A 1 110 ? 24.486 0.252 -40.332 1.00 86.94 110 ILE A CA 1
ATOM 864 C C . ILE A 1 110 ? 23.136 -0.378 -39.957 1.00 86.94 110 ILE A C 1
ATOM 866 O O . ILE A 1 110 ? 22.485 0.050 -39.004 1.00 86.94 110 ILE A O 1
ATOM 870 N N . LEU A 1 111 ? 22.707 -1.426 -40.671 1.00 88.19 111 LEU A N 1
ATOM 871 C CA . LEU A 1 111 ? 21.471 -2.137 -40.329 1.00 88.19 111 LEU A CA 1
ATOM 872 C C . LEU A 1 111 ? 21.553 -2.804 -38.949 1.00 88.19 111 LEU A C 1
ATOM 874 O O . LEU A 1 111 ? 20.575 -2.783 -38.197 1.00 88.19 111 LEU A O 1
ATOM 878 N N . PHE A 1 112 ? 22.705 -3.372 -38.593 1.00 86.94 112 PHE A N 1
ATOM 879 C CA . PHE A 1 112 ? 22.928 -3.950 -37.271 1.00 86.94 112 PHE A CA 1
ATOM 880 C C . PHE A 1 112 ? 22.819 -2.894 -36.158 1.00 86.94 112 PHE A C 1
ATOM 882 O O . PHE A 1 112 ? 22.087 -3.112 -35.195 1.00 86.94 112 PHE A O 1
ATOM 889 N N . ASP A 1 113 ? 23.443 -1.727 -36.318 1.00 86.94 113 ASP A N 1
ATOM 890 C CA . ASP A 1 113 ? 23.417 -0.668 -35.302 1.00 86.94 113 ASP A CA 1
ATOM 891 C C . ASP A 1 113 ? 22.007 -0.065 -35.138 1.00 86.94 113 ASP A C 1
ATOM 893 O O . ASP A 1 113 ? 21.520 0.092 -34.015 1.00 86.94 113 ASP A O 1
ATOM 897 N N . ILE A 1 114 ? 21.285 0.164 -36.245 1.00 89.81 114 ILE A N 1
ATOM 898 C CA . ILE A 1 114 ? 19.894 0.656 -36.222 1.00 89.81 114 ILE A CA 1
ATOM 899 C C . ILE A 1 114 ? 18.957 -0.360 -35.558 1.00 89.81 114 ILE A C 1
ATOM 901 O O . ILE A 1 114 ? 18.118 0.011 -34.731 1.00 89.81 114 ILE A O 1
ATOM 905 N N . THR A 1 115 ? 19.072 -1.646 -35.904 1.00 87.00 115 THR A N 1
ATOM 906 C CA . THR A 1 115 ? 18.231 -2.683 -35.287 1.00 87.00 115 THR A CA 1
ATOM 907 C C . THR A 1 115 ? 18.539 -2.844 -33.800 1.00 87.00 115 THR A C 1
ATOM 909 O O . THR A 1 115 ? 17.608 -2.947 -33.001 1.00 87.00 115 THR A O 1
ATOM 912 N N . PHE A 1 116 ? 19.810 -2.778 -33.398 1.00 85.25 116 PHE A N 1
ATOM 913 C CA . PHE A 1 116 ? 20.195 -2.799 -31.990 1.00 85.25 116 PHE A CA 1
ATOM 914 C C . PHE A 1 116 ? 19.586 -1.616 -31.224 1.00 85.25 116 PHE A C 1
ATOM 916 O O . PHE A 1 116 ? 18.970 -1.814 -30.177 1.00 85.25 116 PHE A O 1
ATOM 923 N N . PHE A 1 117 ? 19.672 -0.398 -31.763 1.00 87.88 117 PHE A N 1
ATOM 924 C CA . PHE A 1 117 ? 19.094 0.788 -31.134 1.00 87.88 117 PHE A CA 1
ATOM 925 C C . PHE A 1 117 ? 17.570 0.675 -30.945 1.00 87.88 117 PHE A C 1
ATOM 927 O O . PHE A 1 117 ? 17.066 0.834 -29.832 1.00 87.88 117 PHE A O 1
ATOM 934 N N . PHE A 1 118 ? 16.819 0.327 -31.994 1.00 87.62 118 PHE A N 1
ATOM 935 C CA . PHE A 1 118 ? 15.356 0.238 -31.901 1.00 87.62 118 PHE A CA 1
ATOM 936 C C . PHE A 1 118 ? 14.875 -0.911 -31.003 1.00 87.62 118 PHE A C 1
ATOM 938 O O . PHE A 1 118 ? 13.983 -0.720 -30.174 1.00 87.62 118 PHE A O 1
ATOM 945 N N . PHE A 1 119 ? 15.446 -2.109 -31.144 1.00 80.25 119 PHE A N 1
ATOM 946 C CA . PHE A 1 119 ? 14.957 -3.278 -30.410 1.00 80.25 119 PHE A CA 1
ATOM 947 C C . PHE A 1 119 ? 15.509 -3.378 -28.991 1.00 80.25 119 PHE A C 1
ATOM 949 O O . PHE A 1 119 ? 14.776 -3.773 -28.085 1.00 80.25 119 PHE A O 1
ATOM 956 N N . VAL A 1 120 ? 16.780 -3.034 -28.776 1.00 81.81 120 VAL A N 1
ATOM 957 C CA . VAL A 1 120 ? 17.431 -3.219 -27.472 1.00 81.81 120 VAL A CA 1
ATOM 958 C C . VAL A 1 120 ? 17.356 -1.960 -26.625 1.00 81.81 120 VAL A C 1
ATOM 960 O O . VAL A 1 120 ? 17.100 -2.080 -25.436 1.00 81.81 120 VAL A O 1
ATOM 963 N N . ILE A 1 121 ? 17.535 -0.763 -27.188 1.00 85.25 121 ILE A N 1
ATOM 964 C CA . ILE A 1 121 ? 17.508 0.472 -26.390 1.00 85.25 121 ILE A CA 1
ATOM 965 C C . ILE A 1 121 ? 16.073 0.982 -26.255 1.00 85.25 121 ILE A C 1
ATOM 967 O O . ILE A 1 121 ? 15.542 1.041 -25.147 1.00 85.25 121 ILE A O 1
ATOM 971 N N . VAL A 1 122 ? 15.410 1.292 -27.374 1.00 88.44 122 VAL A N 1
ATOM 972 C CA . VAL A 1 122 ? 14.088 1.939 -27.353 1.00 88.44 122 VAL A CA 1
ATOM 973 C C . VAL A 1 122 ? 13.026 1.037 -26.721 1.00 88.44 122 VAL A C 1
ATOM 975 O O . VAL A 1 122 ? 12.362 1.452 -25.772 1.00 88.44 122 VAL A O 1
ATOM 978 N N . ILE A 1 123 ? 12.874 -0.205 -27.194 1.00 85.81 123 ILE A N 1
ATOM 979 C CA . ILE A 1 123 ? 11.831 -1.107 -26.677 1.00 85.81 123 ILE A CA 1
ATOM 980 C C . ILE A 1 123 ? 12.103 -1.524 -25.222 1.00 85.81 123 ILE A C 1
ATOM 982 O O . ILE A 1 123 ? 11.181 -1.501 -24.408 1.00 85.81 123 ILE A O 1
ATOM 986 N N . LEU A 1 124 ? 13.340 -1.875 -24.852 1.00 78.25 124 LEU A N 1
ATOM 987 C CA . LEU A 1 124 ? 13.638 -2.335 -23.488 1.00 78.25 124 LEU A CA 1
ATOM 988 C C . LEU A 1 124 ? 13.471 -1.216 -22.453 1.00 78.25 124 LEU A C 1
ATOM 990 O O . LEU A 1 124 ? 12.864 -1.447 -21.406 1.00 78.25 124 LEU A O 1
ATOM 994 N N . LEU A 1 125 ? 13.958 -0.003 -22.746 1.00 80.38 125 LEU A N 1
ATOM 995 C CA . LEU A 1 125 ? 13.760 1.148 -21.863 1.00 80.38 125 LEU A CA 1
ATOM 996 C C . LEU A 1 125 ? 12.278 1.517 -21.757 1.00 80.38 125 LEU A C 1
ATOM 998 O O . LEU A 1 125 ? 11.811 1.779 -20.649 1.00 80.38 125 LEU A O 1
ATOM 1002 N N . ALA A 1 126 ? 11.524 1.463 -22.862 1.00 85.06 126 ALA A N 1
ATOM 1003 C CA . ALA A 1 126 ? 10.083 1.703 -22.850 1.00 85.06 126 ALA A CA 1
ATOM 1004 C C . ALA A 1 126 ? 9.322 0.664 -22.007 1.00 85.06 126 ALA A C 1
ATOM 1006 O O . ALA A 1 126 ? 8.425 1.037 -21.256 1.00 85.06 126 ALA A O 1
ATOM 1007 N N . ILE A 1 127 ? 9.700 -0.621 -22.064 1.00 82.56 127 ILE A N 1
ATOM 1008 C CA . ILE A 1 127 ? 9.101 -1.671 -21.221 1.00 82.56 127 ILE A CA 1
ATOM 1009 C C . ILE A 1 127 ? 9.415 -1.424 -19.742 1.00 82.56 127 ILE A C 1
ATOM 1011 O O . ILE A 1 127 ? 8.506 -1.474 -18.918 1.00 82.56 127 ILE A O 1
ATOM 1015 N N . ILE A 1 128 ? 10.674 -1.138 -19.388 1.00 81.31 128 ILE A N 1
ATOM 1016 C CA . ILE A 1 128 ? 11.055 -0.877 -17.991 1.00 81.31 128 ILE A CA 1
ATOM 1017 C C . ILE A 1 128 ? 10.302 0.343 -17.453 1.00 81.31 128 ILE A C 1
ATOM 1019 O O . ILE A 1 128 ? 9.724 0.272 -16.372 1.00 81.31 128 ILE A O 1
ATOM 1023 N N . GLN A 1 129 ? 10.262 1.443 -18.208 1.00 81.31 129 GLN A N 1
ATOM 1024 C CA . GLN A 1 129 ? 9.499 2.632 -17.824 1.00 81.31 129 GLN A CA 1
ATOM 1025 C C . GLN A 1 129 ? 7.998 2.334 -17.722 1.00 81.31 129 GLN A C 1
ATOM 1027 O O . GLN A 1 129 ? 7.364 2.761 -16.760 1.00 81.31 129 GLN A O 1
ATOM 1032 N N . GLY A 1 130 ? 7.446 1.551 -18.652 1.00 84.38 130 GLY A N 1
ATOM 1033 C CA . GLY A 1 130 ? 6.054 1.104 -18.628 1.00 84.38 130 GLY A CA 1
ATOM 1034 C C . GLY A 1 130 ? 5.708 0.325 -17.359 1.00 84.38 130 GLY A C 1
ATOM 1035 O O . GLY A 1 130 ? 4.744 0.671 -16.686 1.00 84.38 130 GLY A O 1
ATOM 1036 N N . LEU A 1 131 ? 6.536 -0.653 -16.970 1.00 76.94 131 LEU A N 1
ATOM 1037 C CA . LEU A 1 131 ? 6.346 -1.440 -15.742 1.00 76.94 131 LEU A CA 1
ATOM 1038 C C . LEU A 1 131 ? 6.411 -0.588 -14.470 1.00 76.94 131 LEU A C 1
ATOM 1040 O O . LEU A 1 131 ? 5.739 -0.897 -13.487 1.00 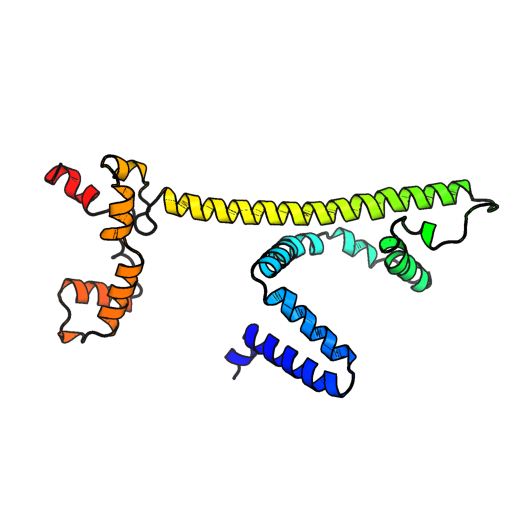76.94 131 LEU A O 1
ATOM 1044 N N . ILE A 1 132 ? 7.234 0.464 -14.472 1.00 81.25 132 ILE A N 1
ATOM 1045 C CA . ILE A 1 132 ? 7.335 1.407 -13.355 1.00 81.25 132 ILE A CA 1
ATOM 1046 C C . ILE A 1 132 ? 6.065 2.262 -13.262 1.00 81.25 132 ILE A C 1
ATOM 1048 O O . ILE A 1 132 ? 5.531 2.438 -12.169 1.00 81.25 132 ILE A O 1
ATOM 1052 N N . ILE A 1 133 ? 5.576 2.791 -14.390 1.00 87.69 133 ILE A N 1
ATOM 1053 C CA . ILE A 1 133 ? 4.341 3.590 -14.439 1.00 87.69 133 ILE A CA 1
ATOM 1054 C C . ILE A 1 133 ? 3.143 2.747 -14.006 1.00 87.69 133 ILE A C 1
ATOM 1056 O O . ILE A 1 133 ? 2.345 3.217 -13.202 1.00 87.69 133 ILE A O 1
ATOM 1060 N N . ASP A 1 134 ? 3.057 1.510 -14.488 1.00 84.31 134 ASP A N 1
ATOM 1061 C CA . ASP A 1 134 ? 2.016 0.554 -14.114 1.00 84.31 134 ASP A CA 1
ATOM 1062 C C . ASP A 1 134 ? 2.023 0.278 -12.603 1.00 84.31 134 ASP A C 1
ATOM 1064 O O . ASP A 1 134 ? 1.007 0.452 -11.936 1.00 84.31 134 ASP A O 1
ATOM 1068 N N . ALA A 1 135 ? 3.201 0.015 -12.020 1.00 79.38 135 ALA A N 1
ATOM 1069 C CA . ALA A 1 135 ? 3.344 -0.154 -10.572 1.00 79.38 135 ALA A CA 1
ATOM 1070 C C . ALA A 1 135 ? 2.887 1.083 -9.778 1.00 79.38 135 ALA A C 1
ATOM 1072 O O . ALA A 1 135 ? 2.315 0.965 -8.694 1.00 79.38 135 ALA A O 1
ATOM 1073 N N . PHE A 1 136 ? 3.163 2.290 -10.283 1.00 81.62 136 PHE A N 1
ATOM 1074 C CA . PHE A 1 136 ? 2.675 3.520 -9.656 1.00 81.62 136 PHE A CA 1
ATOM 1075 C C . PHE A 1 136 ? 1.176 3.730 -9.836 1.00 81.62 136 PHE A C 1
ATOM 1077 O O . PHE A 1 136 ? 0.564 4.312 -8.942 1.00 81.62 136 PHE A O 1
ATOM 1084 N N . GLY A 1 137 ? 0.610 3.301 -10.964 1.00 88.25 137 GLY A N 1
ATOM 1085 C CA . GLY A 1 137 ? -0.831 3.267 -11.191 1.00 88.25 137 GLY A CA 1
ATOM 1086 C C . GLY A 1 137 ? -1.510 2.379 -10.155 1.00 88.25 137 GLY A C 1
ATOM 1087 O O . GLY A 1 137 ? -2.312 2.873 -9.373 1.00 88.25 137 GLY A O 1
ATOM 1088 N N . GLU A 1 138 ? -1.069 1.125 -10.036 1.00 86.12 138 GLU A N 1
ATOM 1089 C CA . GLU A 1 138 ? -1.621 0.157 -9.081 1.00 86.12 138 GLU A CA 1
ATOM 1090 C C . GLU A 1 138 ? -1.534 0.653 -7.628 1.00 86.12 138 GLU A C 1
ATOM 1092 O O . GLU A 1 138 ? -2.508 0.585 -6.882 1.00 86.12 138 GLU A O 1
ATOM 1097 N N . LEU A 1 139 ? -0.390 1.209 -7.209 1.00 82.00 139 LEU A N 1
ATOM 1098 C CA . LEU A 1 139 ? -0.244 1.751 -5.852 1.00 82.00 139 LEU A CA 1
ATOM 1099 C C . LEU A 1 139 ? -1.178 2.938 -5.573 1.00 82.00 139 LEU A C 1
ATOM 1101 O O . LEU A 1 139 ? -1.559 3.145 -4.421 1.00 82.00 139 LEU A O 1
ATOM 1105 N N . ARG A 1 140 ? -1.518 3.738 -6.591 1.00 90.38 140 ARG A N 1
ATOM 1106 C CA . ARG A 1 140 ? -2.496 4.826 -6.449 1.00 90.38 140 ARG A CA 1
ATOM 1107 C C . ARG A 1 140 ? -3.904 4.268 -6.337 1.00 90.38 140 ARG A C 1
ATOM 1109 O O . ARG A 1 140 ? -4.623 4.681 -5.434 1.00 90.38 140 ARG A O 1
ATOM 1116 N N . ASP A 1 141 ? -4.249 3.300 -7.178 1.00 93.38 141 ASP A N 1
ATOM 1117 C CA . ASP A 1 141 ? -5.564 2.660 -7.164 1.00 93.38 141 ASP A CA 1
ATOM 1118 C C . ASP A 1 141 ? -5.817 1.949 -5.824 1.00 93.38 141 ASP A C 1
ATOM 1120 O O . ASP A 1 141 ? -6.882 2.101 -5.235 1.00 93.38 141 ASP A O 1
ATOM 1124 N N . GLN A 1 142 ? -4.806 1.270 -5.264 1.00 87.12 142 GLN A N 1
ATOM 1125 C CA . GLN A 1 142 ? -4.882 0.673 -3.924 1.00 87.12 142 GLN A CA 1
ATOM 1126 C C . GLN A 1 142 ? -5.112 1.719 -2.822 1.00 87.12 142 GLN A C 1
ATOM 1128 O O . GLN A 1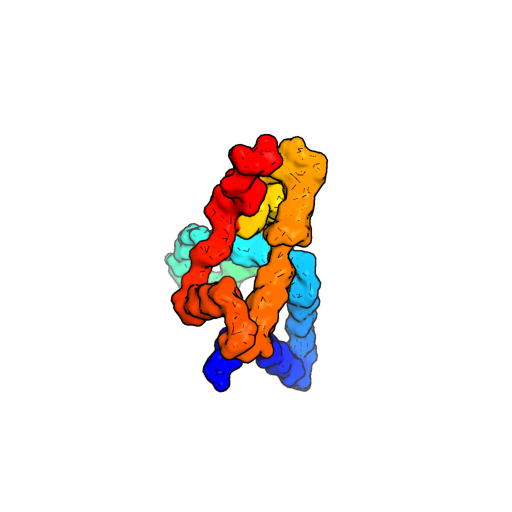 142 ? -5.865 1.470 -1.881 1.00 87.12 142 GLN A O 1
ATOM 1133 N N . GLN A 1 143 ? -4.457 2.883 -2.904 1.00 86.94 143 GLN A N 1
ATOM 1134 C CA . GLN A 1 143 ? -4.664 3.958 -1.928 1.00 86.94 143 GLN A CA 1
ATOM 1135 C C . GLN A 1 143 ? -6.064 4.561 -2.033 1.00 86.94 143 GLN A C 1
ATOM 1137 O O . GLN A 1 143 ? -6.685 4.806 -0.998 1.00 86.94 143 GLN A O 1
ATOM 1142 N N . GLU A 1 144 ? -6.557 4.775 -3.252 1.00 94.38 144 GLU A N 1
ATOM 1143 C CA . GLU A 1 144 ? -7.902 5.306 -3.469 1.00 94.38 144 GLU A CA 1
ATOM 1144 C C . GLU A 1 144 ? -8.964 4.305 -3.010 1.00 94.38 144 GLU A C 1
ATOM 1146 O O . GLU A 1 144 ? -9.879 4.692 -2.293 1.00 94.38 144 GLU A O 1
ATOM 1151 N N . GLN A 1 145 ? -8.787 3.011 -3.290 1.00 92.81 145 GLN A N 1
ATOM 1152 C CA . GLN A 1 145 ? -9.703 1.965 -2.834 1.00 92.81 145 GLN A CA 1
ATOM 1153 C C . GLN A 1 145 ? -9.813 1.914 -1.304 1.00 92.81 145 GLN A C 1
ATOM 1155 O O . GLN A 1 145 ? -10.913 1.833 -0.768 1.00 92.81 145 GLN A O 1
ATOM 1160 N N . VAL A 1 146 ? -8.687 1.972 -0.580 1.00 91.94 146 VAL A N 1
ATOM 1161 C CA . VAL A 1 146 ? -8.706 1.978 0.896 1.00 91.94 146 VAL A CA 1
ATOM 1162 C C . VAL A 1 146 ? -9.409 3.225 1.430 1.00 91.94 146 VAL A C 1
ATOM 1164 O O . VAL A 1 146 ? -10.112 3.151 2.435 1.00 91.94 146 VAL A O 1
ATOM 1167 N N . LYS A 1 147 ? -9.223 4.373 0.775 1.00 92.19 147 LYS A N 1
ATOM 1168 C CA . LYS A 1 147 ? -9.886 5.618 1.157 1.00 92.19 147 LYS A CA 1
ATOM 1169 C C . LYS A 1 147 ? -11.396 5.543 0.908 1.00 92.19 147 LYS A C 1
ATOM 1171 O O . LYS A 1 147 ? -12.161 5.831 1.823 1.00 92.19 147 LYS A O 1
ATOM 1176 N N . GLU A 1 148 ? -11.809 5.108 -0.277 1.00 93.69 148 GLU A N 1
ATOM 1177 C CA . GLU A 1 148 ? -13.216 4.929 -0.643 1.00 93.69 148 GLU A CA 1
ATOM 1178 C C . GLU A 1 148 ? -13.911 3.938 0.301 1.00 93.69 148 GLU A C 1
ATOM 1180 O O . GLU A 1 148 ? -14.998 4.214 0.804 1.00 93.69 148 GLU A O 1
ATOM 1185 N N . ASP A 1 149 ? -13.259 2.824 0.637 1.00 92.56 149 ASP A N 1
ATOM 1186 C CA . ASP A 1 149 ? -13.787 1.845 1.590 1.00 92.56 149 ASP A CA 1
ATOM 1187 C C . ASP A 1 149 ? -14.019 2.443 2.988 1.00 92.56 149 ASP A C 1
ATOM 1189 O O . ASP A 1 149 ? -14.974 2.065 3.663 1.00 92.56 149 ASP A O 1
ATOM 1193 N N . MET A 1 150 ? -13.173 3.372 3.438 1.00 89.44 150 MET A N 1
ATOM 1194 C CA . MET A 1 150 ? -13.338 4.036 4.738 1.00 89.44 150 MET A CA 1
ATOM 1195 C C . MET A 1 150 ? -14.418 5.129 4.717 1.00 89.44 150 MET A C 1
ATOM 1197 O O . MET A 1 150 ? -14.964 5.462 5.768 1.00 89.44 150 MET A O 1
ATOM 1201 N N . GLU A 1 151 ? -14.721 5.693 3.545 1.00 90.56 151 GLU A N 1
ATOM 1202 C CA . GLU A 1 151 ? -15.743 6.732 3.356 1.00 90.56 151 GLU A CA 1
ATOM 1203 C C . GLU A 1 151 ? -17.139 6.149 3.071 1.00 90.56 151 GLU A C 1
ATOM 1205 O O . GLU A 1 151 ? -18.147 6.784 3.379 1.00 90.56 151 GLU A O 1
ATOM 1210 N N . THR A 1 152 ? -17.215 4.944 2.500 1.00 93.31 152 THR A N 1
ATOM 1211 C CA . THR A 1 152 ? -18.474 4.345 2.024 1.00 93.31 152 THR A CA 1
ATOM 1212 C C . THR A 1 152 ? -19.091 3.335 2.978 1.00 93.31 152 THR A C 1
ATOM 1214 O O . THR A 1 152 ? -20.297 3.119 2.910 1.00 93.31 152 THR A O 1
ATOM 1217 N N . LYS A 1 153 ? -18.317 2.706 3.870 1.00 95.12 153 LYS A N 1
ATOM 1218 C CA . LYS A 1 153 ? -18.816 1.692 4.814 1.00 95.12 153 LYS A CA 1
ATOM 1219 C C . LYS A 1 153 ? -18.126 1.791 6.169 1.00 95.12 153 LYS A C 1
ATOM 1221 O O . LYS A 1 153 ? -16.972 2.192 6.284 1.00 95.12 153 LYS A O 1
ATOM 1226 N N . CYS A 1 154 ? -18.827 1.396 7.227 1.00 95.69 154 CYS A N 1
ATOM 1227 C CA . CYS A 1 154 ? -18.242 1.367 8.565 1.00 95.69 154 CYS A CA 1
ATOM 1228 C C . CYS A 1 154 ? -17.224 0.220 8.688 1.00 95.69 154 CYS A C 1
ATOM 1230 O O . CYS A 1 154 ? -17.546 -0.927 8.383 1.00 95.69 154 CYS A O 1
ATOM 1232 N N . PHE A 1 155 ? -16.028 0.500 9.217 1.00 95.00 155 PHE A N 1
ATOM 1233 C CA . PHE A 1 155 ? -14.968 -0.500 9.412 1.00 95.00 155 PHE A CA 1
ATOM 1234 C C . PHE A 1 155 ? -15.374 -1.673 10.326 1.00 95.00 155 PHE A C 1
ATOM 1236 O O . PHE A 1 155 ? -14.896 -2.787 10.136 1.00 95.00 155 PHE A O 1
ATOM 1243 N N . ILE A 1 156 ? -16.243 -1.429 11.315 1.00 95.12 156 ILE A N 1
ATOM 1244 C CA . ILE A 1 156 ? -16.639 -2.440 12.307 1.00 95.12 156 ILE A CA 1
ATOM 1245 C C . ILE A 1 156 ? -17.794 -3.299 11.781 1.00 95.12 156 ILE A C 1
ATOM 1247 O O . ILE A 1 156 ? -17.649 -4.512 11.662 1.00 95.12 156 ILE A O 1
ATOM 1251 N N . CYS A 1 157 ? -18.926 -2.679 11.427 1.00 95.62 157 CYS A N 1
ATOM 1252 C CA . CYS A 1 157 ? -20.133 -3.418 11.047 1.00 95.62 157 CYS A CA 1
ATOM 1253 C C . CYS A 1 157 ? -20.275 -3.679 9.544 1.00 95.62 157 CYS A C 1
ATOM 1255 O O . CYS A 1 157 ? -21.084 -4.520 9.157 1.00 95.62 157 CYS A O 1
ATOM 1257 N N . GLY A 1 158 ? -19.528 -2.981 8.686 1.00 94.88 158 GLY A N 1
ATOM 1258 C CA . GLY A 1 158 ? -19.585 -3.152 7.231 1.00 94.88 158 GLY A CA 1
ATOM 1259 C C . GLY A 1 158 ? -20.855 -2.620 6.557 1.00 94.88 158 GLY A C 1
ATOM 1260 O O . GLY A 1 158 ? -21.035 -2.851 5.364 1.00 94.88 158 GLY A O 1
ATOM 1261 N N . ILE A 1 159 ? -21.734 -1.924 7.286 1.00 95.75 159 ILE A N 1
ATOM 1262 C CA . ILE A 1 159 ? -22.917 -1.268 6.712 1.00 95.75 159 ILE A CA 1
ATOM 1263 C C . ILE A 1 159 ? -22.475 -0.001 5.964 1.00 95.75 159 ILE A C 1
ATOM 1265 O O . ILE A 1 159 ? -21.594 0.724 6.440 1.00 95.75 159 ILE A O 1
ATOM 1269 N N . GLY A 1 160 ? -23.079 0.235 4.797 1.00 95.19 160 GLY A N 1
ATOM 1270 C CA . GLY A 1 160 ? -22.806 1.389 3.947 1.00 95.19 160 GLY A CA 1
ATOM 1271 C C . GLY A 1 160 ? -23.314 2.711 4.529 1.00 95.19 160 GLY A C 1
ATOM 1272 O O . GLY A 1 160 ? -24.206 2.742 5.380 1.00 95.19 160 GLY A O 1
ATOM 1273 N N . ASN A 1 161 ? -22.725 3.817 4.081 1.00 94.56 161 ASN A N 1
ATOM 1274 C CA . ASN A 1 161 ? -23.136 5.170 4.452 1.00 94.56 161 ASN A CA 1
ATOM 1275 C C . ASN A 1 161 ? -24.568 5.498 3.995 1.00 94.56 161 ASN A C 1
ATOM 1277 O O . ASN A 1 161 ? -25.272 6.232 4.683 1.00 94.56 161 ASN A O 1
ATOM 1281 N N . ASP A 1 162 ? -25.025 4.872 2.911 1.00 94.69 162 ASP A N 1
ATOM 1282 C CA . ASP A 1 162 ? -26.373 4.960 2.351 1.00 94.69 162 ASP A CA 1
ATOM 1283 C C . ASP A 1 162 ? -27.481 4.681 3.378 1.00 94.69 162 ASP A C 1
ATOM 1285 O O . ASP A 1 162 ? -28.494 5.380 3.400 1.00 94.69 162 ASP A O 1
ATOM 1289 N N . TYR A 1 163 ? -27.275 3.708 4.268 1.00 93.25 163 TYR A N 1
ATOM 1290 C CA . TYR A 1 163 ? -28.225 3.395 5.336 1.00 93.25 163 TYR A CA 1
ATOM 1291 C C . TYR A 1 163 ? -28.294 4.507 6.400 1.00 93.25 163 TYR A C 1
ATOM 1293 O O . TYR A 1 163 ? -29.373 4.885 6.867 1.00 93.25 163 TYR A O 1
ATOM 1301 N N . PHE A 1 164 ? -27.143 5.060 6.788 1.00 94.12 164 PHE A N 1
ATOM 1302 C CA . PHE A 1 164 ? -27.043 6.007 7.903 1.00 94.12 164 PHE A CA 1
ATOM 1303 C C . PHE A 1 164 ? -27.372 7.447 7.504 1.00 94.12 164 PHE A C 1
ATOM 1305 O O . PHE A 1 164 ? -27.940 8.198 8.304 1.00 94.12 164 PHE A O 1
ATOM 1312 N N . ASP A 1 165 ? -27.070 7.818 6.263 1.00 94.38 165 ASP A N 1
ATOM 1313 C CA . ASP A 1 165 ? -27.307 9.154 5.714 1.00 94.38 165 ASP A CA 1
ATOM 1314 C C . ASP A 1 165 ? -28.785 9.428 5.379 1.00 94.38 165 ASP A C 1
ATOM 1316 O O . ASP A 1 165 ? -29.136 10.510 4.907 1.00 94.38 165 ASP A O 1
ATOM 1320 N N . THR A 1 166 ? -29.691 8.509 5.734 1.00 89.56 166 THR A N 1
ATOM 1321 C CA . THR A 1 166 ? -31.124 8.813 5.917 1.00 89.56 166 THR A CA 1
ATOM 1322 C C . THR A 1 166 ? -31.343 9.916 6.959 1.00 89.56 166 THR A C 1
ATOM 1324 O O . THR A 1 166 ? -32.315 10.670 6.886 1.00 89.56 166 THR A O 1
ATOM 1327 N N . THR A 1 167 ? -30.404 10.054 7.901 1.00 88.62 167 THR A N 1
ATOM 1328 C CA . THR A 1 167 ? -30.316 11.167 8.851 1.00 88.62 167 THR A CA 1
ATOM 1329 C C . THR A 1 167 ? -29.130 12.075 8.509 1.00 88.62 167 THR A C 1
ATOM 1331 O O . THR A 1 167 ? -28.065 11.558 8.169 1.00 88.62 167 THR A O 1
ATOM 1334 N N . PRO A 1 168 ? -29.250 13.412 8.635 1.00 92.44 168 PRO A N 1
ATOM 1335 C CA . PRO A 1 168 ? -28.132 14.320 8.378 1.00 92.44 168 PRO A CA 1
ATOM 1336 C C . PRO A 1 168 ? -26.906 13.974 9.234 1.00 92.44 168 PRO A C 1
ATOM 1338 O O . PRO A 1 168 ? -27.027 13.862 10.453 1.00 92.44 168 PRO A O 1
ATOM 1341 N N . HIS A 1 169 ? -25.733 13.833 8.604 1.00 92.75 169 HIS A N 1
ATOM 1342 C CA . HIS A 1 169 ? -24.474 13.432 9.259 1.00 92.75 169 HIS A CA 1
ATOM 1343 C C . HIS A 1 169 ? -24.552 12.090 10.014 1.00 92.75 169 HIS A C 1
ATOM 1345 O O . HIS A 1 169 ? -23.827 11.867 10.991 1.00 92.75 169 HIS A O 1
ATOM 1351 N N . GLY A 1 170 ? -25.438 11.186 9.585 1.00 93.75 170 GLY A N 1
ATOM 1352 C CA . GLY A 1 170 ? -25.653 9.909 10.252 1.00 93.75 170 GLY A CA 1
ATOM 1353 C C . GLY A 1 170 ? -24.426 9.003 10.205 1.00 93.75 170 GLY A C 1
ATOM 1354 O O . GLY A 1 170 ? -24.044 8.460 11.242 1.00 93.75 170 GLY A O 1
ATOM 1355 N N . PHE A 1 171 ? -23.765 8.884 9.048 1.00 95.62 171 PHE A N 1
ATOM 1356 C CA . PHE A 1 171 ? -22.576 8.036 8.918 1.00 95.62 171 PHE A CA 1
ATOM 1357 C C . PHE A 1 171 ? -21.378 8.546 9.738 1.00 95.62 171 PHE A C 1
ATOM 1359 O O . PHE A 1 171 ? -20.691 7.774 10.413 1.00 95.62 171 PHE A O 1
ATOM 1366 N N . GLU A 1 172 ? -21.155 9.861 9.748 1.00 94.00 172 GLU A N 1
ATOM 1367 C CA . GLU A 1 172 ? -20.107 10.495 10.559 1.00 94.00 172 GLU A CA 1
ATOM 1368 C C . GLU A 1 172 ? -20.369 10.287 12.058 1.00 94.00 172 GLU A C 1
ATOM 1370 O O . GLU A 1 172 ? -19.474 9.905 12.810 1.00 94.00 172 GLU A O 1
ATOM 1375 N N . THR A 1 173 ? -21.620 10.446 12.496 1.00 94.31 173 THR A N 1
ATOM 1376 C CA . THR A 1 173 ? -22.003 10.181 13.890 1.00 94.31 173 THR A CA 1
ATOM 1377 C C . THR A 1 173 ? -21.788 8.709 14.251 1.00 94.31 173 THR A C 1
ATOM 1379 O O . THR A 1 173 ? -21.212 8.409 15.298 1.00 94.31 173 THR A O 1
ATOM 1382 N N . HIS A 1 174 ? -22.183 7.786 13.369 1.00 95.50 174 HIS A N 1
ATOM 1383 C CA . HIS A 1 174 ? -22.002 6.350 13.568 1.00 95.50 174 HIS A CA 1
ATOM 1384 C C . HIS A 1 174 ? -20.521 5.977 13.722 1.00 95.50 174 HIS A C 1
ATOM 1386 O O . HIS A 1 174 ? -20.157 5.254 14.643 1.00 95.50 174 HIS A O 1
ATOM 1392 N N . THR A 1 175 ? -19.638 6.503 12.874 1.00 95.31 175 THR A N 1
ATOM 1393 C CA . THR A 1 175 ? -18.199 6.186 12.919 1.00 95.31 175 THR A CA 1
ATOM 1394 C C . THR A 1 175 ? -17.451 6.890 14.055 1.00 95.31 175 THR A C 1
ATOM 1396 O O . THR A 1 175 ? -16.511 6.321 14.608 1.00 95.31 175 THR A O 1
ATOM 1399 N N . LEU A 1 176 ? -17.856 8.102 14.447 1.00 94.31 176 LEU A N 1
ATOM 1400 C CA . LEU A 1 176 ? -17.159 8.872 15.482 1.00 94.31 176 LEU A CA 1
ATOM 1401 C C . LEU A 1 176 ? -17.668 8.616 16.901 1.00 94.31 176 LEU A C 1
ATOM 1403 O O . LEU A 1 176 ? -16.870 8.714 17.836 1.00 94.31 176 LEU A O 1
ATOM 1407 N N . GLN A 1 177 ? -18.953 8.306 17.081 1.00 92.94 177 GLN A N 1
ATOM 1408 C CA . GLN A 1 177 ? -19.566 8.153 18.405 1.00 92.94 177 GLN A CA 1
ATOM 1409 C C . GLN A 1 177 ? -19.919 6.702 18.737 1.00 92.94 177 GLN A C 1
ATOM 1411 O O . GLN A 1 177 ? -19.631 6.259 19.847 1.00 92.94 177 GLN A O 1
ATOM 1416 N N . GLU A 1 178 ? -20.507 5.960 17.796 1.00 94.06 178 GLU A N 1
ATOM 1417 C CA . GLU A 1 178 ? -20.976 4.589 18.041 1.00 94.06 178 GLU A CA 1
ATOM 1418 C C . GLU A 1 178 ? -19.845 3.568 17.816 1.00 94.06 178 GLU A C 1
ATOM 1420 O O . GLU A 1 178 ? -19.390 2.908 18.747 1.00 94.06 178 GLU A O 1
ATOM 1425 N N . HIS A 1 179 ? -19.336 3.472 16.588 1.00 96.19 179 HIS A N 1
ATOM 1426 C CA . HIS A 1 179 ? -18.317 2.517 16.148 1.00 96.19 179 HIS A CA 1
ATOM 1427 C C . HIS A 1 179 ? -16.945 3.178 15.949 1.00 96.19 179 HIS A C 1
ATOM 1429 O O . HIS A 1 179 ? -16.301 3.048 14.907 1.00 96.19 179 HIS A O 1
ATOM 1435 N N . ASN A 1 180 ? -16.476 3.877 16.980 1.00 95.69 180 ASN A N 1
ATOM 1436 C CA . ASN A 1 180 ? -15.176 4.539 16.952 1.00 95.69 180 ASN A CA 1
ATOM 1437 C C . ASN A 1 180 ? -14.029 3.557 17.233 1.00 95.69 180 ASN A C 1
ATOM 1439 O O . ASN A 1 180 ? -13.958 2.958 18.309 1.00 95.69 180 ASN A O 1
ATOM 1443 N N . LEU A 1 181 ? -13.078 3.449 16.299 1.00 93.62 181 LEU A N 1
ATOM 1444 C CA . LEU A 1 181 ? -11.939 2.528 16.398 1.00 93.62 181 LEU A CA 1
ATOM 1445 C C . LEU A 1 181 ? -11.092 2.758 17.663 1.00 93.62 181 LEU A C 1
ATOM 1447 O O . LEU A 1 181 ? -10.616 1.799 18.274 1.00 93.62 181 LEU A O 1
ATOM 1451 N N . ALA A 1 182 ? -10.910 4.015 18.077 1.00 95.62 182 ALA A N 1
ATOM 1452 C CA . ALA A 1 182 ? -10.129 4.346 19.264 1.00 95.62 182 ALA A CA 1
ATOM 1453 C C . ALA A 1 182 ? -10.850 3.922 20.550 1.00 95.62 182 ALA A C 1
ATOM 1455 O O . ALA A 1 182 ? -10.209 3.399 21.459 1.00 95.62 182 ALA A O 1
ATOM 1456 N N . ASN A 1 183 ? -12.177 4.068 20.610 1.00 95.62 183 ASN A N 1
ATOM 1457 C CA . ASN A 1 183 ? -12.958 3.662 21.781 1.00 95.62 183 ASN A CA 1
ATOM 1458 C C . ASN A 1 183 ? -12.873 2.150 22.025 1.00 95.62 183 ASN A C 1
ATOM 1460 O O . ASN A 1 183 ? -12.715 1.739 23.173 1.00 95.62 183 ASN A O 1
ATOM 1464 N N . TYR A 1 184 ? -12.885 1.326 20.970 1.00 94.88 184 TYR A N 1
ATOM 1465 C CA . TYR A 1 184 ? -12.648 -0.116 21.110 1.00 94.88 184 TYR A CA 1
ATOM 1466 C C . TYR A 1 184 ? -11.258 -0.413 21.686 1.00 94.88 184 TYR A C 1
ATOM 1468 O O . TYR A 1 184 ? -11.138 -1.208 22.618 1.00 94.88 184 TYR A O 1
ATOM 1476 N N . LEU A 1 185 ? -10.206 0.253 21.195 1.00 94.50 185 LEU A N 1
ATOM 1477 C CA . LEU A 1 185 ? -8.852 0.087 21.733 1.00 94.50 185 LEU A CA 1
ATOM 1478 C C . LEU A 1 185 ? -8.767 0.504 23.210 1.00 94.50 185 LEU A C 1
ATOM 1480 O O . LEU A 1 185 ? -8.179 -0.213 24.021 1.00 94.50 185 LEU A O 1
ATOM 1484 N N . PHE A 1 186 ? -9.371 1.638 23.571 1.00 96.88 186 PHE A N 1
ATOM 1485 C CA . PHE A 1 186 ? -9.414 2.111 24.954 1.00 96.88 186 PHE A CA 1
ATOM 1486 C C . PHE A 1 186 ? -10.201 1.169 25.860 1.00 96.88 186 PHE A C 1
ATOM 1488 O O . PHE A 1 186 ? -9.781 0.944 26.991 1.00 96.88 186 PHE A O 1
ATOM 1495 N N . PHE A 1 187 ? -11.284 0.568 25.369 1.00 96.31 187 PHE A N 1
ATOM 1496 C CA . PHE A 1 187 ? -12.046 -0.425 26.118 1.00 96.31 187 PHE A CA 1
ATOM 1497 C C . PHE A 1 187 ? -11.237 -1.704 26.377 1.00 96.31 187 PHE A C 1
ATOM 1499 O O . PHE A 1 187 ? -11.221 -2.197 27.503 1.00 96.31 187 PHE A O 1
ATOM 1506 N N . LEU A 1 188 ? -10.486 -2.205 25.389 1.00 94.94 188 LEU A N 1
ATOM 1507 C CA . LEU A 1 188 ? -9.578 -3.338 25.613 1.00 94.94 188 LEU A CA 1
ATOM 1508 C C . LEU A 1 188 ? -8.488 -2.993 26.636 1.00 94.94 188 LEU A C 1
ATOM 1510 O O . LEU A 1 188 ? -8.225 -3.776 27.546 1.00 94.94 188 LEU A O 1
ATOM 1514 N N . MET A 1 189 ? -7.867 -1.817 26.516 1.00 96.25 189 MET A N 1
ATOM 1515 C CA . MET A 1 189 ? -6.864 -1.358 27.480 1.00 96.25 189 MET A CA 1
ATOM 1516 C C . MET A 1 189 ? -7.457 -1.178 28.887 1.00 96.25 189 MET A C 1
ATOM 1518 O O . MET A 1 189 ? -6.788 -1.472 29.874 1.00 96.25 189 MET A O 1
ATOM 1522 N N . TYR A 1 190 ? -8.707 -0.723 28.985 1.00 97.06 190 TYR A N 1
ATOM 1523 C CA . TYR A 1 190 ? -9.451 -0.616 30.238 1.00 97.06 190 TYR A CA 1
ATOM 1524 C C . TYR A 1 190 ? -9.639 -1.983 30.901 1.00 97.06 190 TYR A C 1
ATOM 1526 O O . TYR A 1 190 ? -9.280 -2.126 32.065 1.00 97.06 190 TYR A O 1
ATOM 1534 N N . LEU A 1 191 ? -10.111 -2.991 30.158 1.00 96.06 191 LEU A N 1
ATOM 1535 C CA . LEU A 1 191 ? -10.291 -4.350 30.682 1.00 96.06 191 LEU A CA 1
ATOM 1536 C C . LEU A 1 191 ? -8.969 -4.985 31.131 1.00 96.06 191 LEU A C 1
ATOM 1538 O O . LEU A 1 191 ? -8.924 -5.621 32.172 1.00 96.06 191 LEU A O 1
ATOM 1542 N N . ILE A 1 192 ? -7.879 -4.779 30.382 1.00 96.12 192 ILE A N 1
ATOM 1543 C CA . ILE A 1 192 ? -6.555 -5.319 30.742 1.00 96.12 192 ILE A CA 1
ATOM 1544 C C . ILE A 1 192 ? -6.032 -4.728 32.062 1.00 96.12 192 ILE A C 1
ATOM 1546 O O . ILE A 1 192 ? -5.309 -5.403 32.790 1.00 96.12 192 ILE A O 1
ATOM 1550 N N . ASN A 1 193 ? -6.358 -3.467 32.358 1.00 96.50 193 ASN A N 1
ATOM 1551 C CA . ASN A 1 193 ? -5.855 -2.762 33.540 1.00 96.50 193 ASN A CA 1
ATOM 1552 C C . ASN A 1 193 ? -6.786 -2.851 34.759 1.00 96.50 193 ASN A C 1
ATOM 1554 O O . ASN A 1 193 ? -6.388 -2.431 35.847 1.00 96.50 193 ASN A O 1
ATOM 1558 N N . LYS A 1 194 ? -8.019 -3.331 34.582 1.00 96.19 194 LYS A N 1
ATOM 1559 C CA . LYS A 1 194 ? -9.014 -3.455 35.647 1.00 96.19 194 LYS A CA 1
ATOM 1560 C C . LYS A 1 194 ? -8.902 -4.819 36.328 1.00 96.19 194 LYS A C 1
ATOM 1562 O O . LYS A 1 194 ? -8.508 -5.801 35.706 1.00 96.19 194 LYS A O 1
ATOM 1567 N N . ASP A 1 195 ? -9.228 -4.874 37.617 1.00 95.94 195 ASP A N 1
ATOM 1568 C CA . ASP A 1 195 ? -9.269 -6.140 38.349 1.00 95.94 195 ASP A CA 1
ATOM 1569 C C . ASP A 1 195 ? -10.481 -6.983 37.916 1.00 95.94 195 ASP A C 1
ATOM 1571 O O . ASP A 1 195 ? -11.600 -6.472 37.806 1.00 95.94 195 ASP A O 1
ATOM 1575 N N . GLU A 1 196 ? -10.271 -8.288 37.708 1.00 93.12 196 GLU A N 1
ATOM 1576 C CA . GLU A 1 196 ? -11.314 -9.204 37.231 1.00 93.12 196 GLU A CA 1
ATOM 1577 C C . GLU A 1 196 ? -12.524 -9.286 38.175 1.00 93.12 196 GLU A C 1
ATOM 1579 O O . GLU A 1 196 ? -13.639 -9.542 37.721 1.00 93.12 196 GLU A O 1
ATOM 1584 N N . THR A 1 197 ? -12.338 -9.054 39.480 1.00 94.06 197 THR A N 1
ATOM 1585 C CA . THR A 1 197 ? -13.430 -9.082 40.468 1.00 94.06 197 THR A CA 1
ATOM 1586 C C . THR A 1 197 ? -14.332 -7.851 40.401 1.00 94.06 197 THR A C 1
ATOM 1588 O O . THR A 1 197 ? -15.476 -7.903 40.854 1.00 94.06 197 THR A O 1
ATOM 1591 N N . GLU A 1 198 ? -13.849 -6.763 39.799 1.00 95.81 198 GLU A N 1
ATOM 1592 C CA . GLU A 1 198 ? -14.592 -5.515 39.610 1.00 95.81 198 GLU A CA 1
ATOM 1593 C C . GLU A 1 198 ? -15.269 -5.432 38.236 1.00 95.81 198 GLU A C 1
ATOM 1595 O O . GLU A 1 198 ? -15.901 -4.418 37.905 1.00 95.81 198 GLU A O 1
ATOM 1600 N N . HIS A 1 199 ? -15.138 -6.473 37.412 1.00 95.69 199 HIS A N 1
ATOM 1601 C CA . HIS A 1 199 ? -15.799 -6.524 36.121 1.00 95.69 199 HIS A CA 1
ATOM 1602 C C . HIS A 1 199 ? -17.321 -6.556 36.275 1.00 95.69 199 HIS A C 1
ATOM 1604 O O . HIS A 1 199 ? -17.895 -7.340 37.033 1.00 95.69 199 HIS A O 1
ATOM 1610 N N . THR A 1 200 ? -18.009 -5.730 35.489 1.00 97.25 200 THR A N 1
ATOM 1611 C CA . THR A 1 200 ? -19.462 -5.856 35.327 1.00 97.25 200 THR A CA 1
ATOM 1612 C C . THR A 1 200 ? -19.806 -7.141 34.562 1.00 97.25 200 THR A C 1
ATOM 1614 O O . THR A 1 200 ? -18.936 -7.806 33.993 1.00 97.25 200 THR A O 1
ATOM 1617 N N . GLY A 1 201 ? -21.089 -7.515 34.506 1.00 96.06 201 GLY A N 1
ATOM 1618 C CA . GLY A 1 201 ? -21.513 -8.710 33.762 1.00 96.06 201 GLY A CA 1
ATOM 1619 C C . GLY A 1 201 ? -21.161 -8.651 32.268 1.00 96.06 201 GLY A C 1
ATOM 1620 O O . GLY A 1 201 ? -20.733 -9.652 31.696 1.00 96.06 201 GLY A O 1
ATOM 1621 N N . GLN A 1 202 ? -21.279 -7.471 31.650 1.00 95.88 202 GLN A N 1
ATOM 1622 C CA . GLN A 1 202 ? -20.915 -7.256 30.245 1.00 95.88 202 GLN A CA 1
ATOM 1623 C C . GLN A 1 202 ? -19.396 -7.302 30.045 1.00 95.88 202 GLN A C 1
ATOM 1625 O O . GLN A 1 202 ? -18.915 -7.966 29.130 1.00 95.88 202 GLN A O 1
ATOM 1630 N N . GLU A 1 203 ? -18.635 -6.657 30.932 1.00 97.19 203 GLU A N 1
ATOM 1631 C CA . GLU A 1 203 ? -17.167 -6.675 30.899 1.00 97.19 203 GLU A CA 1
ATOM 1632 C C . GLU A 1 203 ? -16.622 -8.094 31.074 1.00 97.19 203 GLU A C 1
ATOM 1634 O O . GLU A 1 203 ? -15.773 -8.523 30.301 1.00 97.19 203 GLU A O 1
ATOM 1639 N N . SER A 1 204 ? -17.170 -8.859 32.023 1.00 96.25 204 SER A N 1
ATOM 1640 C CA . SER A 1 204 ? -16.795 -10.257 32.263 1.00 96.25 204 SER A CA 1
ATOM 1641 C C . SER A 1 204 ? -17.060 -11.139 31.041 1.00 96.25 204 SER A C 1
ATOM 1643 O O . SER A 1 204 ? -16.255 -12.009 30.710 1.00 96.25 204 SER A O 1
ATOM 1645 N N . TYR A 1 205 ? -18.181 -10.909 30.349 1.00 96.69 205 TYR A N 1
ATOM 1646 C CA . TYR A 1 205 ? -18.534 -11.631 29.129 1.00 96.69 205 TYR A CA 1
ATOM 1647 C C . TYR A 1 205 ? -17.545 -11.345 27.989 1.00 96.69 205 TYR A C 1
ATOM 1649 O O . TYR A 1 205 ? -1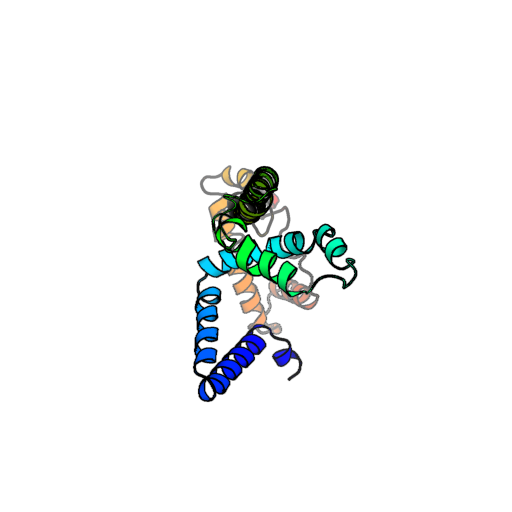7.031 -12.283 27.376 1.00 96.69 205 TYR A O 1
ATOM 1657 N N . VAL A 1 206 ? -17.216 -10.071 27.749 1.00 97.00 206 VAL A N 1
ATOM 1658 C CA . VAL A 1 206 ? -16.231 -9.689 26.722 1.00 97.00 206 VAL A CA 1
ATOM 1659 C C . VAL A 1 206 ? -14.826 -10.161 27.098 1.00 97.00 206 VAL A C 1
ATOM 1661 O O . VAL A 1 206 ? -14.112 -10.685 26.246 1.00 97.00 206 VAL A O 1
ATOM 1664 N N . TRP A 1 207 ? -14.438 -10.055 28.371 1.00 96.50 207 TRP A N 1
ATOM 1665 C CA . TRP A 1 207 ? -13.148 -10.535 28.868 1.00 96.50 207 TRP A CA 1
ATOM 1666 C C . TRP A 1 207 ? -12.971 -12.036 28.639 1.00 96.50 207 TRP A C 1
ATOM 1668 O O . TRP A 1 207 ? -11.927 -12.473 28.154 1.00 96.50 207 TRP A O 1
ATOM 1678 N N . LYS A 1 208 ? -14.017 -12.827 28.904 1.00 96.38 208 LYS A N 1
ATOM 1679 C CA . LYS A 1 208 ? -14.015 -14.264 28.619 1.00 96.38 208 LYS A CA 1
ATOM 1680 C C . LYS A 1 208 ? -13.776 -14.542 27.131 1.00 96.38 208 LYS A C 1
ATOM 1682 O O . LYS A 1 208 ? -12.880 -15.316 26.802 1.00 96.38 208 LYS A O 1
ATOM 1687 N N . MET A 1 209 ? -14.523 -13.891 26.237 1.00 96.06 209 MET A N 1
ATOM 1688 C CA . MET A 1 209 ? -14.344 -14.068 24.788 1.00 96.06 209 MET A CA 1
ATOM 1689 C C . MET A 1 209 ? -12.958 -13.626 24.312 1.00 96.06 209 MET A C 1
ATOM 1691 O O . MET A 1 209 ? -12.341 -14.310 23.496 1.00 96.06 209 MET A O 1
ATOM 1695 N N . TYR A 1 210 ? -12.421 -12.541 24.876 1.00 95.50 210 TYR A N 1
ATOM 1696 C CA . TYR A 1 210 ? -11.064 -12.081 24.596 1.00 95.50 210 TYR A CA 1
ATOM 1697 C C . TYR A 1 210 ? -10.006 -13.138 24.962 1.00 95.50 210 TYR A C 1
ATOM 1699 O O . TYR A 1 210 ? -9.111 -13.414 24.157 1.00 95.50 210 TYR A O 1
ATOM 1707 N N . GLN A 1 211 ? -10.127 -13.777 26.133 1.00 95.19 211 GLN A N 1
ATOM 1708 C CA . GLN A 1 211 ? -9.232 -14.868 26.540 1.00 95.19 211 GLN A CA 1
ATOM 1709 C C . GLN A 1 211 ? -9.386 -16.114 25.656 1.00 95.19 211 GLN A C 1
ATOM 1711 O O . GLN A 1 211 ? -8.391 -16.747 25.303 1.00 95.19 211 GLN A O 1
ATOM 1716 N N . GLU A 1 212 ? -10.612 -16.425 25.232 1.00 96.94 212 GLU A N 1
ATOM 1717 C CA . GLU A 1 212 ? -10.922 -17.520 24.302 1.00 96.94 212 GLU A CA 1
ATOM 1718 C C . GLU A 1 212 ? -10.537 -17.206 22.842 1.00 96.94 212 GLU A C 1
ATOM 1720 O O . GLU A 1 212 ? -10.663 -18.072 21.978 1.00 96.94 212 GLU A O 1
ATOM 1725 N N . ARG A 1 213 ? -10.031 -15.994 22.555 1.00 96.25 213 ARG A N 1
ATOM 1726 C CA . ARG A 1 213 ? -9.730 -15.498 21.197 1.00 96.25 213 ARG A CA 1
ATOM 1727 C C . ARG A 1 213 ? -10.942 -15.564 20.258 1.00 96.25 213 ARG A C 1
ATOM 1729 O O . ARG A 1 213 ? -10.783 -15.756 19.053 1.00 96.25 213 ARG A O 1
ATOM 1736 N N . CYS A 1 214 ? -12.133 -15.377 20.820 1.00 96.31 214 CYS A N 1
ATOM 1737 C CA . CYS A 1 214 ? -13.396 -15.273 20.105 1.00 96.31 214 CYS A CA 1
ATOM 1738 C C . CYS A 1 214 ? -13.773 -13.795 19.915 1.00 96.31 214 CYS A C 1
ATOM 1740 O O . CYS A 1 214 ? -13.699 -13.002 20.856 1.00 96.31 214 CYS A O 1
ATOM 1742 N N . TRP A 1 215 ? -14.174 -13.420 18.699 1.00 95.19 215 TRP A N 1
ATOM 1743 C CA . TRP A 1 215 ? -14.428 -12.025 18.304 1.00 95.19 215 TRP A CA 1
ATOM 1744 C C . TRP A 1 215 ? -15.909 -11.739 18.024 1.00 95.19 215 TRP A C 1
ATOM 1746 O O . TRP A 1 215 ? -16.242 -10.675 17.513 1.00 95.19 215 TRP A O 1
ATOM 1756 N N . ASP A 1 216 ? -16.796 -12.661 18.401 1.00 95.00 216 ASP A N 1
ATOM 1757 C CA . ASP A 1 216 ? -18.234 -12.613 18.101 1.00 95.00 216 ASP A CA 1
ATOM 1758 C C . ASP A 1 216 ? -18.973 -11.456 18.798 1.00 95.00 216 ASP A C 1
ATOM 1760 O O . ASP A 1 216 ? -20.116 -11.156 18.467 1.00 95.00 216 ASP A O 1
ATOM 1764 N N . PHE A 1 217 ? -18.332 -10.782 19.759 1.00 93.50 217 PHE A N 1
ATOM 1765 C CA . PHE A 1 217 ? -18.890 -9.591 20.404 1.00 93.50 217 PHE A CA 1
ATOM 1766 C C . PHE A 1 217 ? -18.828 -8.332 19.533 1.00 93.50 217 PHE A C 1
ATOM 1768 O O . PHE A 1 217 ? -19.479 -7.339 19.866 1.00 93.50 217 PHE A O 1
ATOM 1775 N N . PHE A 1 218 ? -18.031 -8.329 18.459 1.00 95.94 218 PHE A N 1
ATOM 1776 C CA . PHE A 1 218 ? -18.026 -7.218 17.515 1.00 95.94 218 PHE A CA 1
ATOM 1777 C C . PHE A 1 218 ? -19.303 -7.244 16.664 1.00 95.94 218 PHE A C 1
ATOM 1779 O O . PHE A 1 218 ? -19.658 -8.295 16.128 1.00 95.94 218 PHE A O 1
ATOM 1786 N N . PRO A 1 219 ? -19.985 -6.100 16.486 1.00 95.12 219 PRO A N 1
ATOM 1787 C CA . PRO A 1 219 ? -21.153 -6.040 15.623 1.00 95.12 219 PRO A CA 1
ATOM 1788 C C . PRO A 1 219 ? -20.719 -6.183 14.160 1.00 95.12 219 PRO A C 1
ATOM 1790 O O . PRO A 1 219 ? -19.927 -5.381 13.671 1.00 95.12 219 PRO A O 1
ATOM 1793 N N . ALA A 1 220 ? -21.250 -7.187 13.459 1.00 94.12 220 ALA A N 1
ATOM 1794 C CA . ALA A 1 220 ? -20.976 -7.452 12.047 1.00 94.12 220 ALA A CA 1
ATOM 1795 C C . ALA A 1 220 ? -22.294 -7.548 11.264 1.00 94.12 220 ALA A C 1
ATOM 1797 O O . ALA A 1 220 ? -23.144 -8.381 11.566 1.00 94.12 220 ALA A O 1
ATOM 1798 N N . GLY A 1 221 ? -22.480 -6.681 10.266 1.00 93.75 221 GLY A N 1
ATOM 1799 C CA . GLY A 1 221 ? -23.717 -6.578 9.482 1.00 93.75 221 GLY A CA 1
ATOM 1800 C C . GLY A 1 221 ? -24.908 -5.952 10.222 1.00 93.75 221 GLY A C 1
ATOM 1801 O O . GLY A 1 221 ? -25.997 -5.844 9.642 1.00 93.75 221 GLY A O 1
ATOM 1802 N N . ASP A 1 222 ? -24.707 -5.519 11.469 1.00 94.00 222 ASP A N 1
ATOM 1803 C CA . ASP A 1 222 ? -25.742 -4.954 12.335 1.00 94.00 222 ASP A CA 1
ATOM 1804 C C . ASP A 1 222 ? -25.214 -3.790 13.193 1.00 94.00 222 ASP A C 1
ATOM 1806 O O . ASP A 1 222 ? -24.003 -3.598 13.331 1.00 94.00 222 ASP A O 1
ATOM 1810 N N . CYS A 1 223 ? -26.120 -2.984 13.743 1.00 94.06 223 CYS A N 1
ATOM 1811 C CA . CYS A 1 223 ? -25.811 -1.902 14.675 1.00 94.06 223 CYS A CA 1
ATOM 1812 C C . CYS A 1 223 ? -27.023 -1.576 15.556 1.00 94.06 223 CYS A C 1
ATOM 1814 O O . CYS A 1 223 ? -28.147 -1.983 15.268 1.00 94.06 223 CYS A O 1
ATOM 1816 N N . PHE A 1 224 ? -26.806 -0.788 16.613 1.00 93.38 224 PHE A N 1
ATOM 1817 C CA . PHE A 1 224 ? -27.870 -0.428 17.553 1.00 93.38 224 PHE A CA 1
ATOM 1818 C C . PHE A 1 224 ? -29.107 0.148 16.846 1.00 93.38 224 PHE A C 1
ATOM 1820 O O . PHE A 1 224 ? -30.220 -0.316 17.068 1.00 93.38 224 PHE A O 1
ATOM 1827 N N . ARG A 1 225 ? -28.928 1.117 15.940 1.00 90.19 225 ARG A N 1
ATOM 1828 C CA . ARG A 1 225 ? -30.055 1.726 15.219 1.00 90.19 225 ARG A CA 1
ATOM 1829 C C . ARG A 1 225 ? -30.859 0.697 14.422 1.00 90.19 225 ARG A C 1
ATOM 1831 O O . ARG A 1 225 ? -32.078 0.693 14.525 1.00 90.19 225 ARG A O 1
ATOM 1838 N N . LYS A 1 226 ? -30.177 -0.181 13.686 1.00 90.94 226 LYS A N 1
ATOM 1839 C CA . LYS A 1 226 ? -30.796 -1.199 12.831 1.00 90.94 226 LYS A CA 1
ATOM 1840 C C . LYS A 1 226 ? -31.554 -2.256 13.628 1.00 90.94 226 LYS A C 1
ATOM 1842 O O . LYS A 1 226 ? -32.638 -2.667 13.230 1.00 90.94 226 LYS A O 1
ATOM 1847 N N . GLN A 1 227 ? -31.034 -2.642 14.788 1.00 91.88 227 GLN A N 1
ATOM 1848 C CA . GLN A 1 227 ? -31.700 -3.598 15.669 1.00 91.88 227 GLN A CA 1
ATOM 1849 C C . GLN A 1 227 ? -32.980 -3.033 16.312 1.00 91.88 227 GLN A C 1
ATOM 1851 O O . GLN A 1 227 ? -33.915 -3.785 16.590 1.00 91.88 227 GLN A O 1
ATOM 1856 N N . TYR A 1 228 ? -33.024 -1.725 16.576 1.00 90.31 228 TYR A N 1
ATOM 1857 C CA . TYR A 1 228 ? -34.127 -1.065 17.284 1.00 90.31 228 TYR A CA 1
ATOM 1858 C C . TYR A 1 228 ? -34.989 -0.166 16.384 1.00 90.31 228 TYR A C 1
ATOM 1860 O O . TYR A 1 228 ? -35.800 0.606 16.898 1.00 90.31 228 TYR A O 1
ATOM 1868 N N . GLU A 1 229 ? -34.850 -0.275 15.061 1.00 85.75 229 GLU A N 1
ATOM 1869 C CA . GLU A 1 229 ? -35.537 0.579 14.084 1.00 85.75 229 GLU A CA 1
ATOM 1870 C C . GLU A 1 229 ? -37.067 0.487 14.221 1.00 85.75 229 GLU A C 1
ATOM 1872 O O . GLU A 1 229 ? -37.730 1.511 14.338 1.00 85.75 229 GLU A O 1
ATOM 1877 N N . ASP A 1 230 ? -37.622 -0.720 14.373 1.00 83.19 230 ASP A N 1
ATOM 1878 C CA . ASP A 1 230 ? -39.071 -0.943 14.544 1.00 83.19 230 ASP A CA 1
ATOM 1879 C C . ASP A 1 230 ? -39.637 -0.455 15.896 1.00 83.19 230 ASP A C 1
ATOM 1881 O O . ASP A 1 230 ? -40.853 -0.379 16.082 1.00 83.19 230 ASP A O 1
ATOM 1885 N N . LEU A 1 231 ? -38.770 -0.186 16.878 1.00 81.25 231 LEU A N 1
ATOM 1886 C CA . LEU A 1 231 ? -39.151 0.190 18.247 1.00 81.25 231 LEU A CA 1
ATOM 1887 C C . LEU A 1 231 ? -38.980 1.688 18.522 1.00 81.25 231 LEU A C 1
ATOM 1889 O O . LEU A 1 231 ? -39.622 2.217 19.431 1.00 81.25 231 LEU A O 1
ATOM 1893 N N . LEU A 1 232 ? -38.079 2.342 17.788 1.00 72.25 232 LEU A N 1
ATOM 1894 C CA . LEU A 1 232 ? -37.694 3.743 17.973 1.00 72.25 232 LEU A CA 1
ATOM 1895 C C . LEU A 1 232 ? -38.024 4.630 16.759 1.00 72.25 232 LEU A C 1
ATOM 1897 O O . LEU A 1 232 ? -37.896 5.850 16.882 1.00 72.25 232 LEU A O 1
ATOM 1901 N N . GLY A 1 233 ? -38.396 4.030 15.620 1.00 57.62 233 GLY A N 1
ATOM 1902 C CA . GLY A 1 233 ? -38.744 4.692 14.356 1.00 57.62 233 GLY A CA 1
ATOM 1903 C C . GLY A 1 233 ? -40.166 5.230 14.284 1.00 57.62 233 GLY A C 1
ATOM 1904 O O . GLY A 1 233 ? -41.092 4.583 14.823 1.00 57.62 233 GLY A O 1
#

Sequence (233 aa):
MGVVLTDNSFLYLIWYATMSILGHYNNFFFAAHLLDIAMGFKTLRTILSSVTHNGKQARGNNTARHLLSVPPVYPPQCYLFHLYAGVRAGGGIGDELEDPAGDPYELWRILFDITFFFFVIVILLAIIQGLIIDAFGELRDQQEQVKEDMETKCFICGIGNDYFDTTPHGFETHTLQEHNLANYLFFLMYLINKDETEHTGQESYVWKMYQERCWDFFPAGDCFRKQYEDLLG

InterPro domains:
  IPR005821 Ion transport domain [PF00520] (76-143)
  IPR015925 Ryanodine/Inositol 1,4,5-trisphosphate receptor [PTHR46399] (78-232)